Protein AF-A0A497L799-F1 (afdb_monomer)

Solvent-accessible surface area (backbone atoms only — not 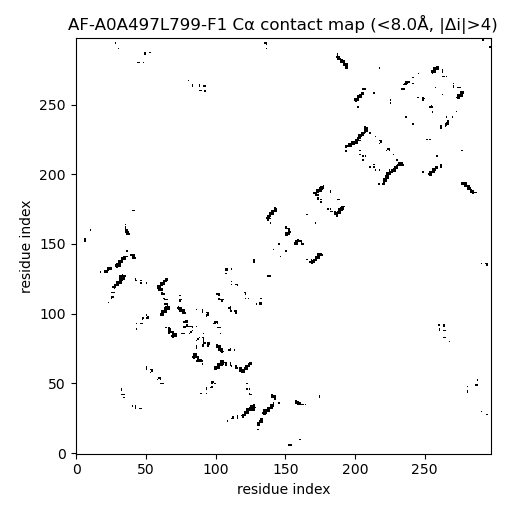comparable to full-atom values): 15786 Å² total; per-residue (Å²): 133,84,87,49,69,67,51,51,49,58,54,47,54,52,51,51,57,50,74,71,44,76,45,42,76,61,94,24,50,27,39,27,37,13,52,47,50,70,71,93,31,51,52,69,63,49,51,30,44,45,46,37,55,38,38,76,70,72,45,46,46,17,32,21,32,49,25,73,89,30,73,54,75,67,72,41,76,32,36,62,84,47,60,27,61,50,37,4,57,66,40,21,44,40,17,55,72,30,72,39,59,23,19,24,9,80,58,53,50,58,8,41,49,62,24,35,77,75,12,56,35,30,40,30,48,80,27,64,88,49,48,51,44,53,64,78,42,30,35,33,31,40,32,50,70,61,62,74,71,50,81,36,42,50,91,83,36,54,17,78,49,57,78,80,58,54,79,72,36,80,43,54,34,38,26,43,48,76,54,91,66,76,70,65,105,52,83,20,35,29,36,46,44,61,52,81,35,63,86,37,45,25,24,40,36,35,30,41,91,56,44,66,63,50,52,53,51,50,48,71,20,47,28,45,72,78,44,75,50,81,47,58,56,80,50,70,56,49,69,74,56,53,52,51,51,53,53,52,14,57,77,69,71,23,48,42,30,29,40,54,74,43,45,60,38,38,53,76,89,48,46,87,74,42,46,54,62,54,61,51,71,48,52,47,58,60,58,55,56,54,50,48,29,73,75,70,73,104

Secondary structure (DSSP, 8-state):
----HHHHHHHHHHHHHHHT--PBPPSSEEEEEE-SBSS-SSHHHHHHHHHHHHHHTT--EEEEE--TT----SSEEE-TTS-HHHH-HHHHHHHHHH-S-EEE-SSHHHHHHHHHTT-SEEEETT-TT--SB--SEEEEEEEHHHHHT--PBTTSSSBSS-GGGGGG-SEEEEEEET--PPPPS-SEEEEEEEPP-TT-EEEEEE-STTHHHHHHHHHTTT-EEEEEEE--TT----HHHHHHHHHHHHHHT-EEEEEHHHHTTS-GGGTTTSEEEPEEEEEES-HHHHHHHHHH--

Mean predicted aligned error: 5.11 Å

Radius of gyration: 19.84 Å; Cα contacts (8 Å, |Δi|>4): 615; chains: 1; bounding box: 58×44×53 Å

Foldseek 3Di:
DDDDVVVVVLVVVLVVCLVPADADEEQAAEEEEAAFFPDDLCQLVVLLVLLQVLVVVVFQEEEEEALPQAPAADKDWAACQDQCNHRNLSNNLSNVRNVHTYIHHNQRSRSRRVRRVRGNYYYYTRDLSPNRHDHLAYEYGGEPVQVVVDQDDPPRHGGPDGPVSCVPHPAYEYEDECPPDDDDVGQKYKYWAWAAPAPAEAAEEEQAPCQVVVVVSVVVNNYNHPYYYYHHHPDQDDPVRLVVQLVVCVVVVHQYEYASSNLSSYDSVCSVRYHYTGIDMDMPPPVSVVVCCSNPVD

Structure (mmCIF, N/CA/C/O backbone):
data_AF-A0A497L799-F1
#
_entry.id   AF-A0A497L799-F1
#
loop_
_atom_site.group_PDB
_atom_site.id
_atom_site.type_symbol
_atom_site.label_atom_id
_atom_site.label_alt_id
_atom_site.label_comp_id
_atom_site.label_asym_id
_atom_site.label_entity_id
_atom_site.label_seq_id
_atom_site.pdbx_PDB_ins_code
_atom_site.Cartn_x
_atom_site.Cartn_y
_atom_site.Cartn_z
_atom_site.occupancy
_atom_site.B_iso_or_equiv
_atom_site.auth_seq_id
_atom_site.auth_comp_id
_atom_site.auth_asym_id
_atom_site.auth_atom_id
_atom_site.pdbx_PDB_model_num
ATOM 1 N N . MET A 1 1 ? 36.029 11.058 3.588 1.00 46.12 1 MET A N 1
ATOM 2 C CA . MET A 1 1 ? 35.109 9.980 3.159 1.00 46.12 1 MET A CA 1
ATOM 3 C C . MET A 1 1 ? 35.670 8.689 3.734 1.00 46.12 1 MET A C 1
ATOM 5 O O . MET A 1 1 ? 36.702 8.243 3.260 1.00 46.12 1 MET A O 1
ATOM 9 N N . VAL A 1 2 ? 35.111 8.183 4.836 1.00 51.53 2 VAL A N 1
ATOM 10 C CA . VAL A 1 2 ? 35.641 6.977 5.496 1.00 51.53 2 VAL A CA 1
ATOM 11 C C . VAL A 1 2 ? 35.251 5.773 4.640 1.00 51.53 2 VAL A C 1
ATOM 13 O O . VAL A 1 2 ? 34.068 5.587 4.348 1.00 51.53 2 VAL A O 1
ATOM 16 N N . TRP A 1 3 ? 36.243 5.024 4.162 1.00 63.72 3 TRP A N 1
ATOM 17 C CA . TRP A 1 3 ? 36.017 3.776 3.441 1.00 63.72 3 TRP A CA 1
ATOM 18 C C . TRP A 1 3 ? 35.359 2.777 4.394 1.00 63.72 3 TRP A C 1
ATOM 20 O O . TRP A 1 3 ? 35.881 2.510 5.472 1.00 63.72 3 TRP A O 1
ATOM 30 N N . ASP A 1 4 ? 34.193 2.270 4.004 1.00 77.06 4 ASP A N 1
ATOM 31 C CA . ASP A 1 4 ? 33.445 1.278 4.769 1.00 77.06 4 ASP A CA 1
ATOM 32 C C . ASP A 1 4 ? 33.317 0.003 3.919 1.00 77.06 4 ASP A C 1
ATOM 34 O O . ASP A 1 4 ? 32.535 -0.020 2.954 1.00 77.06 4 ASP A O 1
ATOM 38 N N . PRO A 1 5 ? 34.086 -1.052 4.240 1.00 77.56 5 PRO A N 1
ATOM 39 C CA . PRO A 1 5 ? 34.110 -2.284 3.464 1.00 77.56 5 PRO A CA 1
ATOM 40 C C . PRO A 1 5 ? 32.759 -3.010 3.467 1.00 77.56 5 PRO A C 1
ATOM 42 O O . PRO A 1 5 ? 32.402 -3.616 2.457 1.00 77.56 5 PRO A O 1
ATOM 45 N N . LEU A 1 6 ? 31.964 -2.909 4.539 1.00 79.69 6 LEU A N 1
ATOM 46 C CA . LEU A 1 6 ? 30.651 -3.558 4.621 1.00 79.69 6 LEU A CA 1
ATOM 47 C C . LEU A 1 6 ? 29.644 -2.878 3.695 1.00 79.69 6 LEU A C 1
ATOM 49 O O . LEU A 1 6 ? 28.910 -3.544 2.961 1.00 79.69 6 LEU A O 1
ATOM 53 N N . ARG A 1 7 ? 29.652 -1.542 3.664 1.00 76.75 7 ARG A N 1
ATOM 54 C CA . ARG A 1 7 ? 28.835 -0.758 2.730 1.00 76.75 7 ARG A CA 1
ATOM 55 C C . ARG A 1 7 ? 29.228 -1.029 1.277 1.00 76.75 7 ARG A C 1
ATOM 57 O O . ARG A 1 7 ? 28.351 -1.177 0.421 1.00 76.75 7 ARG A O 1
ATOM 64 N N . ALA A 1 8 ? 30.530 -1.077 0.994 1.00 78.94 8 ALA A N 1
ATOM 65 C CA . ALA A 1 8 ? 31.047 -1.365 -0.340 1.00 78.94 8 ALA A CA 1
ATOM 66 C C . ALA A 1 8 ? 30.670 -2.782 -0.796 1.00 78.94 8 ALA A C 1
ATOM 68 O O . ALA A 1 8 ? 30.203 -2.944 -1.922 1.00 78.94 8 ALA A O 1
ATOM 69 N N . ALA A 1 9 ? 30.784 -3.784 0.081 1.00 83.12 9 ALA A N 1
ATOM 70 C CA . ALA A 1 9 ? 30.392 -5.161 -0.206 1.00 83.12 9 ALA A CA 1
ATOM 71 C C . ALA A 1 9 ? 28.879 -5.297 -0.452 1.00 83.12 9 ALA A C 1
ATOM 73 O O . ALA A 1 9 ? 28.472 -5.869 -1.465 1.00 83.12 9 ALA A O 1
ATOM 74 N N . TYR A 1 10 ? 28.039 -4.717 0.419 1.00 82.38 10 TYR A N 1
ATOM 75 C CA . TYR A 1 10 ? 26.577 -4.722 0.262 1.00 82.38 10 TYR A CA 1
ATOM 76 C C . TYR A 1 10 ? 26.155 -4.120 -1.083 1.00 82.38 10 TYR A C 1
ATOM 78 O O . TYR A 1 10 ? 25.415 -4.741 -1.854 1.00 82.38 10 TYR A O 1
ATOM 86 N N . TYR A 1 11 ? 26.654 -2.920 -1.395 1.00 80.31 11 TYR A N 1
ATOM 87 C CA . TYR A 1 11 ? 26.289 -2.249 -2.636 1.00 80.31 11 TYR A CA 1
ATOM 88 C C . TYR A 1 11 ? 26.935 -2.919 -3.858 1.00 80.31 11 TYR A C 1
ATOM 90 O O . TYR A 1 11 ? 26.302 -3.020 -4.906 1.00 80.31 11 TYR A O 1
ATOM 98 N N . GLY A 1 12 ? 28.151 -3.452 -3.730 1.00 82.06 12 GLY A N 1
ATOM 99 C CA . GLY A 1 12 ? 28.830 -4.213 -4.779 1.00 82.06 12 GLY A CA 1
ATOM 100 C C . GLY A 1 12 ? 28.049 -5.460 -5.196 1.00 82.06 12 GLY A C 1
ATOM 101 O O . GLY A 1 12 ? 27.783 -5.650 -6.383 1.00 82.06 12 GLY A O 1
ATOM 102 N N . LEU A 1 13 ? 27.577 -6.257 -4.231 1.00 83.00 13 LEU A N 1
ATOM 103 C CA . LEU A 1 13 ? 26.746 -7.436 -4.498 1.00 83.00 13 LEU A CA 1
ATOM 104 C C . LEU A 1 13 ? 25.436 -7.063 -5.205 1.00 83.00 13 LEU A C 1
ATOM 106 O O . LEU A 1 13 ? 24.991 -7.748 -6.129 1.00 83.00 13 LEU A O 1
ATOM 110 N N . PHE A 1 14 ? 24.827 -5.947 -4.805 1.00 82.38 14 PHE A N 1
ATOM 111 C CA . PHE A 1 14 ? 23.639 -5.417 -5.464 1.00 82.38 14 PHE A CA 1
ATOM 112 C C . PHE A 1 14 ? 23.902 -5.049 -6.935 1.00 82.38 14 PHE A C 1
ATOM 114 O O . PHE A 1 14 ? 23.103 -5.390 -7.812 1.00 82.38 14 PHE A O 1
ATOM 121 N N . GLN A 1 15 ? 25.040 -4.413 -7.225 1.00 83.75 15 GLN A N 1
ATOM 122 C CA . GLN A 1 15 ? 25.434 -4.041 -8.587 1.00 83.75 15 GLN A CA 1
ATOM 123 C C . GLN A 1 15 ? 25.756 -5.266 -9.455 1.00 83.75 15 GLN A C 1
ATOM 125 O O . GLN A 1 15 ? 25.376 -5.287 -10.626 1.00 83.75 15 GLN A O 1
ATOM 130 N N . LEU A 1 16 ? 26.375 -6.306 -8.886 1.00 84.50 16 LEU A N 1
ATOM 131 C CA . LEU A 1 16 ? 26.600 -7.587 -9.567 1.00 84.50 16 LEU A CA 1
ATOM 132 C C . LEU A 1 16 ? 25.278 -8.276 -9.915 1.00 84.50 16 LEU A C 1
ATOM 134 O O . LEU A 1 16 ? 25.041 -8.629 -11.070 1.00 84.50 16 LEU A O 1
ATOM 138 N N . LYS A 1 17 ? 24.361 -8.377 -8.943 1.00 84.00 17 LYS A N 1
ATOM 139 C CA . LYS A 1 17 ? 23.015 -8.925 -9.162 1.00 84.00 17 LYS A CA 1
ATOM 140 C C . LYS A 1 17 ? 22.276 -8.195 -10.283 1.00 84.00 17 LYS A C 1
ATOM 142 O O . LYS A 1 17 ? 21.543 -8.820 -11.045 1.00 84.00 17 LYS A O 1
ATOM 147 N N . ARG A 1 18 ? 22.454 -6.875 -10.379 1.00 84.50 18 ARG A N 1
ATOM 148 C CA . ARG A 1 18 ? 21.910 -6.057 -11.466 1.00 84.50 18 ARG A CA 1
ATOM 149 C C . ARG A 1 18 ? 22.552 -6.394 -12.809 1.00 84.50 18 ARG A C 1
ATOM 151 O O . ARG A 1 18 ? 21.825 -6.581 -13.777 1.00 84.50 18 ARG A O 1
ATOM 158 N N . ALA A 1 19 ? 23.881 -6.457 -12.871 1.00 86.06 19 ALA A N 1
ATOM 159 C CA . ALA A 1 19 ? 24.619 -6.718 -14.106 1.00 86.06 19 ALA A CA 1
ATOM 160 C C . ALA A 1 19 ? 24.294 -8.094 -14.709 1.00 86.06 19 ALA A C 1
ATOM 162 O O . ALA A 1 19 ? 24.276 -8.244 -15.925 1.00 86.06 19 ALA A O 1
ATOM 163 N N . TRP A 1 20 ? 23.999 -9.088 -13.870 1.00 87.56 20 TRP A N 1
ATOM 164 C CA . TRP A 1 20 ? 23.680 -10.451 -14.310 1.00 87.56 20 TRP A CA 1
ATOM 165 C C . TRP A 1 20 ? 22.184 -10.705 -14.523 1.00 87.56 20 TRP A C 1
ATOM 167 O O . TRP A 1 20 ? 21.780 -11.817 -14.869 1.00 87.56 20 TRP A O 1
ATOM 177 N N . ALA A 1 21 ? 21.334 -9.701 -14.304 1.00 87.62 21 ALA A N 1
ATOM 178 C CA . ALA A 1 21 ? 19.901 -9.870 -14.455 1.00 87.62 21 ALA A CA 1
ATOM 179 C C . ALA A 1 21 ? 19.515 -10.034 -15.934 1.00 87.62 21 ALA A C 1
ATOM 181 O O . ALA A 1 21 ? 19.844 -9.201 -16.775 1.00 87.62 21 ALA A O 1
ATOM 182 N N . LYS A 1 22 ? 18.742 -11.083 -16.235 1.00 91.81 22 LYS A N 1
ATOM 183 C CA . LYS A 1 22 ? 18.058 -11.271 -17.522 1.00 91.81 22 LYS A CA 1
ATOM 184 C C . LYS A 1 22 ? 16.571 -10.957 -17.324 1.00 91.81 22 LYS A C 1
ATOM 186 O O . LYS A 1 22 ? 15.835 -11.829 -16.857 1.00 91.81 22 LYS A O 1
ATOM 191 N N . PRO A 1 23 ? 16.130 -9.709 -17.564 1.00 94.75 23 PRO A N 1
ATOM 192 C CA . PRO A 1 23 ? 14.774 -9.300 -17.233 1.00 94.75 23 PRO A CA 1
ATOM 193 C C . PRO A 1 23 ? 13.747 -9.936 -18.172 1.00 94.75 23 PRO A C 1
ATOM 195 O O . PRO A 1 23 ? 13.881 -9.870 -19.393 1.00 94.75 23 PRO A O 1
ATOM 198 N N . TYR A 1 24 ? 12.677 -10.478 -17.595 1.00 96.94 24 TYR A N 1
ATOM 199 C CA . TYR A 1 24 ? 11.475 -10.858 -18.329 1.00 96.94 24 TYR A CA 1
ATOM 200 C C . TYR A 1 24 ? 10.813 -9.617 -18.936 1.00 96.94 24 TYR A C 1
ATOM 202 O O . TYR A 1 24 ? 10.627 -8.613 -18.242 1.00 96.94 24 TYR A O 1
ATOM 210 N N . ARG A 1 25 ? 10.448 -9.689 -20.217 1.00 97.56 25 ARG A N 1
ATOM 211 C CA . ARG A 1 25 ? 9.670 -8.663 -20.918 1.00 97.56 25 ARG A CA 1
ATOM 212 C C . ARG A 1 25 ? 8.221 -9.126 -20.986 1.00 97.56 25 ARG A C 1
ATOM 214 O O . ARG A 1 25 ? 7.947 -10.183 -21.544 1.00 97.56 25 ARG A O 1
ATOM 221 N N . ALA A 1 26 ? 7.324 -8.362 -20.376 1.00 96.62 26 ALA A N 1
ATOM 222 C CA . ALA A 1 26 ? 5.900 -8.658 -20.400 1.00 96.62 26 ALA A CA 1
ATOM 223 C C . ALA A 1 26 ? 5.280 -8.264 -21.750 1.00 96.62 26 ALA A C 1
ATOM 225 O O . ALA A 1 26 ? 5.824 -7.421 -22.460 1.00 96.62 26 ALA A O 1
ATOM 226 N N . LYS A 1 27 ? 4.129 -8.863 -22.080 1.00 94.94 27 LYS A N 1
ATOM 227 C CA . LYS A 1 27 ? 3.291 -8.433 -23.214 1.00 94.94 27 LYS A CA 1
ATOM 228 C C . LYS A 1 27 ? 2.646 -7.061 -22.952 1.00 94.94 27 LYS A C 1
ATOM 230 O O . LYS A 1 27 ? 2.477 -6.274 -23.873 1.00 94.94 27 LYS A O 1
ATOM 235 N N . ALA A 1 28 ? 2.302 -6.798 -21.692 1.00 97.19 28 ALA A N 1
ATOM 236 C CA . ALA A 1 28 ? 1.765 -5.533 -21.200 1.00 97.19 28 ALA A CA 1
ATOM 237 C C . ALA A 1 28 ? 2.877 -4.511 -20.912 1.00 97.19 28 ALA A C 1
ATOM 239 O O . ALA A 1 28 ? 4.016 -4.894 -20.635 1.00 97.19 28 ALA A O 1
ATOM 240 N N . LYS A 1 29 ? 2.527 -3.221 -20.887 1.00 98.12 29 LYS A N 1
ATOM 241 C CA . LYS A 1 29 ? 3.410 -2.152 -20.403 1.00 98.12 29 LYS A CA 1
ATOM 242 C C . LYS A 1 29 ? 3.532 -2.227 -18.880 1.00 98.12 29 LYS A C 1
ATOM 244 O O . LYS A 1 29 ? 2.529 -2.340 -18.176 1.00 98.12 29 LYS A O 1
ATOM 249 N N . VAL A 1 30 ? 4.753 -2.152 -18.355 1.00 98.38 30 VAL A N 1
ATOM 250 C CA . VAL A 1 30 ? 5.040 -2.293 -16.921 1.00 98.38 30 VAL A CA 1
ATOM 251 C C . VAL A 1 30 ? 5.468 -0.959 -16.311 1.00 98.38 30 VAL A C 1
ATOM 253 O O . VAL A 1 30 ? 6.560 -0.458 -16.594 1.00 98.38 30 VAL A O 1
ATOM 256 N N . ILE A 1 31 ? 4.649 -0.440 -15.393 1.00 98.50 31 ILE A N 1
ATOM 257 C CA . ILE A 1 31 ? 4.969 0.714 -14.543 1.00 98.50 31 ILE A CA 1
ATOM 258 C C . ILE A 1 31 ? 5.483 0.194 -13.202 1.00 98.50 31 ILE A C 1
ATOM 260 O O . ILE A 1 31 ? 4.757 -0.451 -12.455 1.00 98.50 31 ILE A O 1
ATOM 264 N N . SER A 1 32 ? 6.735 0.465 -12.855 1.00 97.69 32 SER A N 1
ATOM 265 C CA . SER A 1 32 ? 7.290 0.106 -11.548 1.00 97.69 32 SER A CA 1
ATOM 266 C C . SER A 1 32 ? 7.081 1.234 -10.553 1.00 97.69 32 SER A C 1
ATOM 268 O O . SER A 1 32 ? 7.534 2.343 -10.801 1.00 97.69 32 SER A O 1
ATOM 270 N N . VAL A 1 33 ? 6.549 0.925 -9.372 1.00 97.56 33 VAL A N 1
ATOM 271 C CA . VAL A 1 33 ? 6.580 1.824 -8.212 1.00 97.56 33 VAL A CA 1
ATOM 272 C C . VAL A 1 33 ? 7.555 1.258 -7.188 1.00 97.56 33 VAL A C 1
ATOM 274 O O . VAL A 1 33 ? 7.501 0.086 -6.817 1.00 97.56 33 VAL A O 1
ATOM 277 N N . GLY A 1 34 ? 8.498 2.067 -6.720 1.00 94.75 34 GLY A N 1
ATOM 278 C CA . GLY A 1 34 ? 9.431 1.645 -5.681 1.00 94.75 34 GLY A CA 1
ATOM 279 C C . GLY A 1 34 ? 9.979 2.805 -4.871 1.00 94.75 34 GLY A C 1
ATOM 280 O O . GLY A 1 34 ? 9.521 3.933 -4.989 1.00 94.75 34 GLY A O 1
ATOM 281 N N . ASN A 1 35 ? 10.950 2.521 -4.009 1.00 93.62 35 ASN A N 1
ATOM 282 C CA . ASN A 1 35 ? 11.602 3.533 -3.181 1.00 93.62 35 ASN A CA 1
ATOM 283 C C . ASN A 1 35 ? 13.099 3.220 -3.024 1.00 93.62 35 ASN A C 1
ATOM 285 O O . ASN A 1 35 ? 13.550 2.124 -3.378 1.00 93.62 35 ASN A O 1
ATOM 289 N N . LEU A 1 36 ? 13.843 4.140 -2.410 1.00 91.31 36 LEU A N 1
ATOM 290 C CA . LEU A 1 36 ? 15.241 3.921 -2.016 1.00 91.31 36 LEU A CA 1
ATOM 291 C C . LEU A 1 36 ? 15.428 3.675 -0.512 1.00 91.31 36 LEU A C 1
ATOM 293 O O . LEU A 1 36 ? 16.553 3.453 -0.083 1.00 91.31 36 LEU A O 1
ATOM 297 N N . VAL A 1 37 ? 14.363 3.685 0.295 1.00 88.00 37 VAL A N 1
ATOM 298 C CA . VAL A 1 37 ? 14.432 3.708 1.770 1.00 88.00 37 VAL A CA 1
ATOM 299 C C . VAL A 1 37 ? 13.595 2.577 2.376 1.00 88.00 37 VAL A C 1
ATOM 301 O O . VAL A 1 37 ? 12.473 2.333 1.939 1.00 88.00 37 VAL A O 1
ATOM 304 N N . LEU A 1 38 ? 14.097 1.873 3.389 1.00 81.44 38 LEU A N 1
ATOM 305 C CA . LEU A 1 38 ? 13.300 0.915 4.158 1.00 81.44 38 LEU A CA 1
ATOM 306 C C . LEU A 1 38 ? 12.197 1.630 4.949 1.00 81.44 38 LEU A C 1
ATOM 308 O O . LEU A 1 38 ? 12.445 2.633 5.615 1.00 81.44 38 LEU A O 1
ATOM 312 N N . GLY A 1 39 ? 10.985 1.078 4.903 1.00 71.75 39 GLY A N 1
ATOM 313 C CA . GLY A 1 39 ? 9.818 1.612 5.608 1.00 71.75 39 GLY A CA 1
ATOM 314 C C . GLY A 1 39 ? 8.853 2.418 4.729 1.00 71.75 39 GLY A C 1
ATOM 315 O O . GLY A 1 39 ? 8.962 2.451 3.498 1.00 71.75 39 GLY A O 1
ATOM 316 N N . GLY A 1 40 ? 7.856 3.019 5.384 1.00 71.81 40 GLY A N 1
ATOM 317 C CA . GLY A 1 40 ? 6.661 3.625 4.787 1.00 71.81 40 GLY A CA 1
ATOM 318 C C . GLY A 1 40 ? 6.917 4.887 3.963 1.00 71.81 40 GLY A C 1
ATOM 319 O O . GLY A 1 40 ? 6.623 5.991 4.401 1.00 71.81 40 GLY A O 1
ATOM 320 N N . SER A 1 41 ? 7.414 4.721 2.738 1.00 76.62 41 SER A N 1
ATOM 321 C CA . SER A 1 41 ? 7.647 5.821 1.791 1.00 76.62 41 SER A CA 1
ATOM 322 C C . SER A 1 41 ? 6.404 6.256 1.003 1.00 76.62 41 SER A C 1
ATOM 324 O O . SER A 1 41 ? 6.490 7.179 0.206 1.00 76.62 41 SER A O 1
ATOM 326 N N . GLY A 1 42 ? 5.260 5.586 1.178 1.00 86.19 42 GLY A N 1
ATOM 327 C CA . GLY A 1 42 ? 4.033 5.857 0.415 1.00 86.19 42 GLY A CA 1
ATOM 328 C C . GLY A 1 42 ? 3.883 5.082 -0.899 1.00 86.19 42 GLY A C 1
ATOM 329 O O . GLY A 1 42 ? 3.125 5.506 -1.760 1.00 86.19 42 GLY A O 1
ATOM 330 N N . LYS A 1 43 ? 4.560 3.933 -1.057 1.00 93.25 43 LYS A N 1
ATOM 331 C CA . LYS A 1 43 ? 4.422 3.072 -2.253 1.00 93.25 43 LYS A CA 1
ATOM 332 C C . LYS A 1 43 ? 2.994 2.581 -2.458 1.00 93.25 43 LYS A C 1
ATOM 334 O O . LYS A 1 43 ? 2.431 2.822 -3.513 1.00 93.25 43 LYS A O 1
ATOM 339 N N . THR A 1 44 ? 2.412 1.924 -1.455 1.00 93.44 44 THR A N 1
ATOM 340 C CA . THR A 1 44 ? 1.069 1.335 -1.566 1.00 93.44 44 THR A CA 1
ATOM 341 C C . THR A 1 44 ? 0.007 2.389 -1.901 1.00 93.44 44 THR A C 1
ATOM 343 O O . THR A 1 44 ? -0.742 2.163 -2.847 1.00 93.44 44 THR A O 1
ATOM 346 N N . PRO A 1 45 ? -0.019 3.572 -1.248 1.00 94.31 45 PRO A N 1
ATOM 347 C CA . PRO A 1 45 ? -0.923 4.653 -1.648 1.00 94.31 45 PRO A CA 1
ATOM 348 C C . PRO A 1 45 ? -0.701 5.142 -3.084 1.00 94.31 45 PRO A C 1
ATOM 350 O O . PRO A 1 45 ? -1.671 5.311 -3.814 1.00 94.31 45 PRO A O 1
ATOM 353 N N . LEU A 1 46 ? 0.554 5.278 -3.531 1.00 96.69 46 LEU A N 1
ATOM 354 C CA . LEU A 1 46 ? 0.859 5.664 -4.912 1.00 96.69 46 LEU A CA 1
ATOM 355 C C . LEU A 1 46 ? 0.432 4.597 -5.936 1.00 96.69 46 LEU A C 1
ATOM 357 O O . LEU A 1 46 ? -0.063 4.936 -7.006 1.00 96.69 46 LEU A O 1
ATOM 361 N N . VAL A 1 47 ? 0.589 3.309 -5.610 1.00 97.75 47 VAL A N 1
ATOM 362 C CA . VAL A 1 47 ? 0.107 2.190 -6.439 1.00 97.75 47 VAL A CA 1
ATOM 363 C C . VAL A 1 47 ? -1.415 2.233 -6.565 1.00 97.75 47 VAL A C 1
ATOM 365 O O . VAL A 1 47 ? -1.926 2.111 -7.674 1.00 97.75 47 VAL A O 1
ATOM 368 N N . ILE A 1 48 ? -2.132 2.440 -5.455 1.00 97.12 48 ILE A N 1
ATOM 369 C CA . ILE A 1 48 ? -3.598 2.560 -5.448 1.00 97.12 48 ILE A CA 1
ATOM 370 C C . ILE A 1 48 ? -4.040 3.769 -6.280 1.00 97.12 48 ILE A C 1
ATOM 372 O O . ILE A 1 48 ? -4.918 3.625 -7.128 1.00 97.12 48 ILE A O 1
ATOM 376 N N . TYR A 1 49 ? -3.407 4.930 -6.078 1.00 97.56 49 TYR A N 1
ATOM 377 C CA . TYR A 1 49 ? -3.661 6.145 -6.854 1.00 97.56 49 TYR A CA 1
ATOM 378 C C . TYR A 1 49 ? -3.485 5.891 -8.356 1.00 97.56 49 TYR A C 1
ATOM 380 O O . TYR A 1 49 ? -4.421 6.087 -9.127 1.00 97.56 49 TYR A O 1
ATOM 388 N N . LEU A 1 50 ? -2.323 5.380 -8.778 1.00 98.06 50 LEU A N 1
ATOM 389 C CA . LEU A 1 50 ? -2.043 5.121 -10.192 1.00 98.06 50 LEU A CA 1
ATOM 390 C C . LEU A 1 50 ? -3.020 4.108 -10.789 1.00 98.06 50 LEU A C 1
ATOM 392 O O . LEU A 1 50 ? -3.513 4.322 -11.893 1.00 98.06 50 LEU A O 1
ATOM 396 N N . ALA A 1 51 ? -3.330 3.032 -10.062 1.00 98.31 51 ALA A N 1
ATOM 397 C CA . ALA A 1 51 ? -4.267 2.016 -10.522 1.00 98.31 51 ALA A CA 1
ATOM 398 C C . ALA A 1 51 ? -5.661 2.601 -10.783 1.00 98.31 51 ALA A C 1
ATOM 400 O O . ALA A 1 51 ? -6.227 2.357 -11.849 1.00 98.31 51 ALA A O 1
ATOM 401 N N . LYS A 1 52 ? -6.184 3.413 -9.852 1.00 97.75 52 LYS A N 1
ATOM 402 C CA . LYS A 1 52 ? -7.474 4.101 -10.008 1.00 97.75 52 LYS A CA 1
ATOM 403 C C . LYS A 1 52 ? -7.453 5.074 -11.184 1.00 97.75 52 LYS A C 1
ATOM 405 O O . LYS A 1 52 ? -8.277 4.955 -12.082 1.00 97.75 52 LYS A O 1
ATOM 410 N N . ARG A 1 53 ? -6.467 5.975 -11.235 1.00 97.81 53 ARG A N 1
ATOM 411 C CA . ARG A 1 53 ? -6.387 7.036 -12.254 1.00 97.81 53 ARG A CA 1
ATOM 412 C C . ARG A 1 53 ? -6.192 6.509 -13.673 1.00 97.81 53 ARG A C 1
ATOM 414 O O . ARG A 1 53 ? -6.733 7.085 -14.616 1.00 97.81 53 ARG A O 1
ATOM 421 N N . LEU A 1 54 ? -5.429 5.427 -13.838 1.00 97.94 54 LEU A N 1
ATOM 422 C CA . LEU A 1 54 ? -5.247 4.764 -15.132 1.00 97.94 54 LEU A CA 1
ATOM 423 C C . LEU A 1 54 ? -6.497 3.972 -15.538 1.00 97.94 54 LEU A C 1
ATOM 425 O O . LEU A 1 54 ? -6.875 3.999 -16.706 1.00 97.94 54 LEU A O 1
ATOM 429 N N . LYS A 1 55 ? -7.189 3.333 -14.587 1.00 97.75 55 LYS A N 1
ATOM 430 C CA . LYS A 1 55 ? -8.483 2.684 -14.844 1.00 97.75 55 LYS A CA 1
ATOM 431 C C . LYS A 1 55 ? -9.558 3.698 -15.253 1.00 97.75 55 LYS A C 1
ATOM 433 O O . LYS A 1 55 ? -10.279 3.456 -16.212 1.00 97.75 55 LYS A O 1
ATOM 438 N N . GLU A 1 56 ? -9.636 4.844 -14.576 1.00 96.88 56 GLU A N 1
ATOM 439 C CA . GLU A 1 56 ? -10.533 5.964 -14.922 1.00 96.88 56 GLU A CA 1
ATOM 440 C C . GLU A 1 56 ? -10.271 6.515 -16.331 1.00 96.88 56 GLU A C 1
ATOM 442 O O . GLU A 1 56 ? -11.183 7.015 -16.980 1.00 96.88 56 GLU A O 1
ATOM 447 N N . ARG A 1 57 ? -9.038 6.379 -16.831 1.00 96.06 57 ARG A N 1
ATOM 448 C CA . ARG A 1 57 ? -8.647 6.726 -18.208 1.00 96.06 57 ARG A CA 1
ATOM 449 C C . ARG A 1 57 ? -8.972 5.639 -19.236 1.00 96.06 57 ARG A C 1
ATOM 451 O O . ARG A 1 57 ? -8.596 5.780 -20.392 1.00 96.06 57 ARG A O 1
ATOM 458 N N . GLY A 1 58 ? -9.646 4.565 -18.829 1.00 97.00 58 GLY A N 1
ATOM 459 C CA . GLY A 1 58 ? -10.108 3.500 -19.718 1.00 97.00 58 GLY A CA 1
ATOM 460 C C . GLY A 1 58 ? -9.117 2.356 -19.937 1.00 97.00 58 GLY A C 1
ATOM 461 O O . GLY A 1 58 ? -9.420 1.447 -20.705 1.00 97.00 58 GLY A O 1
ATOM 462 N N . PHE A 1 59 ? -7.962 2.344 -19.265 1.00 97.94 59 PHE A N 1
ATOM 463 C CA . PHE A 1 59 ? -7.002 1.250 -19.417 1.00 97.94 59 PHE A CA 1
ATOM 464 C C . PHE A 1 59 ? -7.393 0.019 -18.595 1.00 97.94 59 PHE A C 1
ATOM 466 O O . PHE A 1 59 ? -7.839 0.122 -17.446 1.00 97.94 59 PHE A O 1
ATOM 473 N N . ARG A 1 60 ? -7.115 -1.176 -19.130 1.00 98.12 60 ARG A N 1
ATOM 474 C CA . ARG A 1 60 ? -7.149 -2.410 -18.333 1.00 98.12 60 ARG A CA 1
ATOM 475 C C . ARG A 1 60 ? -5.881 -2.507 -17.496 1.00 98.12 60 ARG A C 1
ATOM 477 O O . ARG A 1 60 ? -4.798 -2.767 -18.022 1.00 98.12 60 ARG A O 1
ATOM 484 N N . VAL A 1 61 ? -6.029 -2.298 -16.191 1.00 98.56 61 VAL A N 1
ATOM 485 C CA . VAL A 1 61 ? -4.920 -2.256 -15.232 1.00 98.56 61 VAL A CA 1
ATOM 486 C C . VAL A 1 61 ? -4.942 -3.483 -14.325 1.00 98.56 61 VAL A C 1
ATOM 488 O O . VAL A 1 61 ? -5.997 -3.879 -13.835 1.00 98.56 61 VAL A O 1
ATOM 491 N N . ALA A 1 62 ? -3.767 -4.042 -14.047 1.00 98.56 62 ALA A N 1
ATOM 492 C CA . ALA A 1 62 ? -3.555 -5.018 -12.982 1.00 98.56 62 ALA A CA 1
ATOM 493 C C . ALA A 1 62 ? -2.313 -4.652 -12.160 1.00 98.56 62 ALA A C 1
ATOM 495 O O . ALA A 1 62 ? -1.413 -3.954 -12.628 1.00 98.56 62 ALA A O 1
ATOM 496 N N . VAL A 1 63 ? -2.244 -5.139 -10.925 1.00 98.69 63 VAL A N 1
ATOM 497 C CA . VAL A 1 63 ? -1.093 -4.939 -10.038 1.00 98.69 63 VAL A CA 1
ATOM 498 C C . VAL A 1 63 ? -0.356 -6.256 -9.852 1.00 98.69 63 VAL A C 1
ATOM 500 O O . VAL A 1 63 ? -0.971 -7.303 -9.672 1.00 98.69 63 VAL A O 1
ATOM 503 N N . ALA A 1 64 ? 0.973 -6.209 -9.848 1.00 98.25 64 ALA A N 1
ATOM 504 C CA . ALA A 1 64 ? 1.830 -7.327 -9.482 1.00 98.25 64 ALA A CA 1
ATOM 505 C C . ALA A 1 64 ? 2.633 -6.979 -8.221 1.00 98.25 64 ALA A C 1
ATOM 507 O O . ALA A 1 64 ? 3.403 -6.017 -8.202 1.00 98.25 64 ALA A O 1
ATOM 508 N N . SER A 1 65 ? 2.516 -7.790 -7.171 1.00 97.06 65 SER A N 1
ATOM 509 C CA . SER A 1 65 ? 3.243 -7.610 -5.909 1.00 97.06 65 SER A CA 1
ATOM 510 C C . SER A 1 65 ? 4.006 -8.875 -5.502 1.00 97.06 65 SER A C 1
ATOM 512 O O . SER A 1 65 ? 3.800 -9.969 -6.031 1.00 97.06 65 SER A O 1
ATOM 514 N N . ARG A 1 66 ? 4.942 -8.723 -4.557 1.00 94.38 66 ARG A N 1
ATOM 515 C CA . ARG A 1 66 ? 5.693 -9.847 -3.972 1.00 94.38 66 ARG A CA 1
ATOM 516 C C . ARG A 1 66 ? 4.861 -10.630 -2.957 1.00 94.38 66 ARG A C 1
ATOM 518 O O . ARG A 1 66 ? 5.108 -11.820 -2.786 1.00 94.38 66 ARG A O 1
ATOM 525 N N . GLY A 1 67 ? 3.959 -9.944 -2.247 1.00 90.75 67 GLY A N 1
ATOM 526 C CA . GLY A 1 67 ? 3.299 -10.476 -1.049 1.00 90.75 67 GLY A CA 1
ATOM 527 C C . GLY A 1 67 ? 4.268 -10.626 0.119 1.00 90.75 67 GLY A C 1
ATOM 528 O O . GLY A 1 67 ? 4.460 -11.732 0.626 1.00 90.75 67 GLY A O 1
ATOM 529 N N . TYR A 1 68 ? 4.944 -9.534 0.500 1.00 86.00 68 TYR A N 1
ATOM 530 C CA . TYR A 1 68 ? 5.877 -9.534 1.632 1.00 86.00 68 TYR A CA 1
ATOM 531 C C . TYR A 1 68 ? 5.179 -10.028 2.909 1.00 86.00 68 TYR A C 1
ATOM 533 O O . TYR A 1 68 ? 4.036 -9.665 3.168 1.00 86.00 68 TYR A O 1
ATOM 541 N N . GLY A 1 69 ? 5.847 -10.895 3.674 1.00 84.75 69 GLY A N 1
ATOM 542 C CA . GLY A 1 69 ? 5.278 -11.529 4.871 1.00 84.75 69 GLY A CA 1
ATOM 543 C C . GLY A 1 69 ? 4.260 -12.650 4.606 1.00 84.75 69 GLY A C 1
ATOM 544 O O . GLY A 1 69 ? 3.914 -13.367 5.542 1.00 84.75 69 GLY A O 1
ATOM 545 N N . SER A 1 70 ? 3.811 -12.861 3.360 1.00 91.62 70 SER A N 1
ATOM 546 C CA . SER A 1 70 ? 2.872 -13.946 3.046 1.00 91.62 70 SER A CA 1
ATOM 547 C C . SER A 1 70 ? 3.549 -15.320 3.078 1.00 91.62 70 SER A C 1
ATOM 549 O O . SER A 1 70 ? 4.706 -15.467 2.678 1.00 91.62 70 SER A O 1
ATOM 551 N N . ARG A 1 71 ? 2.792 -16.345 3.479 1.00 92.25 71 ARG A N 1
ATOM 552 C CA . ARG A 1 71 ? 3.229 -17.753 3.516 1.00 92.25 71 ARG A CA 1
ATOM 553 C C . ARG A 1 71 ? 2.749 -18.583 2.325 1.00 92.25 71 ARG A C 1
ATOM 555 O O . ARG A 1 71 ? 3.143 -19.740 2.185 1.00 92.25 71 ARG A O 1
ATOM 562 N N . GLY A 1 72 ? 1.885 -18.026 1.478 1.00 90.56 72 GLY A N 1
ATOM 563 C CA . GLY A 1 72 ? 1.363 -18.760 0.328 1.00 90.56 72 GLY A CA 1
ATOM 564 C C . GLY A 1 72 ? 2.426 -18.998 -0.752 1.00 90.56 72 GLY A C 1
ATOM 565 O O . GLY A 1 72 ? 3.474 -18.347 -0.805 1.00 90.56 72 GLY A O 1
ATOM 566 N N . ARG A 1 73 ? 2.142 -19.958 -1.633 1.00 91.62 73 ARG A N 1
ATOM 567 C CA . ARG A 1 73 ? 3.063 -20.420 -2.677 1.00 91.62 73 ARG A CA 1
ATOM 568 C C . ARG A 1 73 ? 2.489 -20.165 -4.062 1.00 91.62 73 ARG A C 1
ATOM 570 O O . ARG A 1 73 ? 1.278 -20.110 -4.246 1.00 91.62 73 ARG A O 1
ATOM 577 N N . GLY A 1 74 ? 3.391 -20.042 -5.032 1.00 94.06 74 GLY A N 1
ATOM 578 C CA . GLY A 1 74 ? 3.030 -19.799 -6.421 1.00 94.06 74 GLY A CA 1
ATOM 579 C C . GLY A 1 74 ? 2.339 -18.455 -6.644 1.00 94.06 74 GLY A C 1
ATOM 580 O O . GLY A 1 74 ? 2.342 -17.560 -5.788 1.00 94.06 74 GLY A O 1
ATOM 581 N N . THR A 1 75 ? 1.763 -18.346 -7.836 1.00 97.44 75 THR A N 1
ATOM 582 C CA . THR A 1 75 ? 1.069 -17.155 -8.307 1.00 97.44 75 THR A CA 1
ATOM 583 C C . THR A 1 75 ? -0.363 -17.190 -7.798 1.00 97.44 75 THR A C 1
ATOM 585 O O . THR A 1 75 ? -1.071 -18.168 -8.020 1.00 97.44 75 THR A O 1
ATOM 588 N N . ARG A 1 76 ? -0.772 -16.145 -7.083 1.00 97.44 76 ARG A N 1
ATOM 589 C CA . ARG A 1 76 ? -2.085 -16.047 -6.433 1.00 97.44 76 ARG A CA 1
ATOM 590 C C . ARG A 1 76 ? -2.763 -14.747 -6.835 1.00 97.44 76 ARG A C 1
ATOM 592 O O . ARG A 1 76 ? -2.076 -13.755 -7.064 1.00 97.44 76 ARG A O 1
ATOM 599 N N . LEU A 1 77 ? -4.088 -14.749 -6.874 1.00 97.81 77 LEU A N 1
ATOM 600 C CA . LEU A 1 77 ? -4.891 -13.538 -7.011 1.00 97.81 77 LEU A CA 1
ATOM 601 C C . LEU A 1 77 ? -5.321 -13.082 -5.613 1.00 97.81 77 LEU A C 1
ATOM 603 O O . LEU A 1 77 ? -5.995 -13.832 -4.909 1.00 97.81 77 LEU A O 1
ATOM 607 N N . ALA A 1 78 ? -4.919 -11.882 -5.206 1.00 97.06 78 ALA A N 1
ATOM 608 C CA . ALA A 1 78 ? -5.409 -11.257 -3.987 1.00 97.06 78 ALA A CA 1
ATOM 609 C C . ALA A 1 78 ? -6.778 -10.616 -4.246 1.00 97.06 78 ALA A C 1
ATOM 611 O O . ALA A 1 78 ? -6.985 -9.932 -5.250 1.00 97.06 78 ALA A O 1
ATOM 612 N N . LYS A 1 79 ? -7.703 -10.851 -3.319 1.00 95.12 79 LYS A N 1
ATOM 613 C CA . LYS A 1 79 ? -9.049 -10.276 -3.277 1.00 95.12 79 LYS A CA 1
ATOM 614 C C . LYS A 1 79 ? -9.229 -9.477 -1.979 1.00 95.12 79 LYS A C 1
ATOM 616 O O . LYS A 1 79 ? -8.481 -9.721 -1.028 1.00 95.12 79 LYS A O 1
ATOM 621 N N . PRO A 1 80 ? -10.220 -8.572 -1.895 1.00 91.19 80 PRO A N 1
ATOM 622 C CA . PRO A 1 80 ? -10.476 -7.790 -0.680 1.00 91.19 80 PRO A CA 1
ATOM 623 C C . PRO A 1 80 ? -10.721 -8.645 0.578 1.00 91.19 80 PRO A C 1
ATOM 625 O O . PRO A 1 80 ? -10.372 -8.249 1.68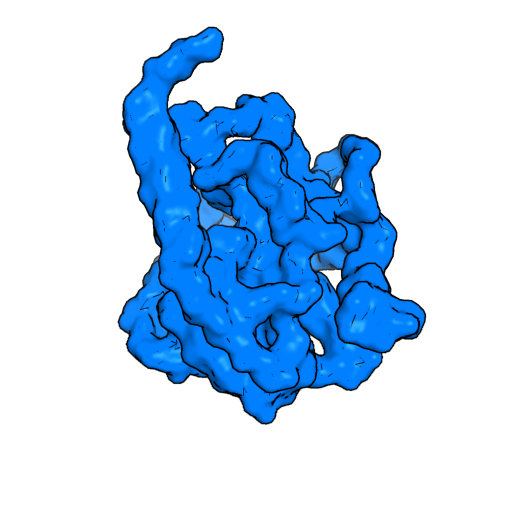6 1.00 91.19 80 PRO A O 1
ATOM 628 N N . ASP A 1 81 ? -11.289 -9.838 0.413 1.00 90.00 81 ASP A N 1
ATOM 629 C CA . ASP A 1 81 ? -11.613 -10.813 1.460 1.00 90.00 81 ASP A CA 1
ATOM 630 C C . ASP A 1 81 ? -10.518 -11.873 1.684 1.00 90.00 81 ASP A C 1
ATOM 632 O O . ASP A 1 81 ? -10.659 -12.738 2.546 1.00 90.00 81 ASP A O 1
ATOM 636 N N . SER A 1 82 ? -9.412 -11.817 0.934 1.00 93.31 82 SER A N 1
ATOM 637 C CA . SER A 1 82 ? -8.325 -12.787 1.073 1.00 93.31 82 SER A CA 1
ATOM 638 C C . SER A 1 82 ? -7.665 -12.715 2.446 1.00 93.31 82 SER A C 1
ATOM 640 O O . SER A 1 82 ? -7.531 -11.644 3.041 1.00 93.31 82 SER A O 1
ATOM 642 N N . ASP A 1 83 ? -7.182 -13.866 2.918 1.00 92.19 83 ASP A N 1
ATOM 643 C CA . ASP A 1 83 ? -6.382 -13.935 4.136 1.00 92.19 83 ASP A CA 1
ATOM 644 C C . ASP A 1 83 ? -5.006 -13.280 3.895 1.00 92.19 83 ASP A C 1
ATOM 646 O O . ASP A 1 83 ? -4.199 -13.809 3.114 1.00 92.19 83 ASP A O 1
ATOM 650 N N . PRO A 1 84 ? -4.685 -12.160 4.566 1.00 93.00 84 PRO A N 1
ATOM 651 C CA . PRO A 1 84 ? -3.391 -11.495 4.429 1.00 93.00 84 PRO A CA 1
ATOM 652 C C . PRO A 1 84 ? -2.196 -12.391 4.783 1.00 93.00 84 PRO A C 1
ATOM 654 O O . PRO A 1 84 ? -1.120 -12.230 4.214 1.00 93.00 84 PRO A O 1
ATOM 657 N N . ARG A 1 85 ? -2.355 -13.418 5.628 1.00 92.31 85 ARG A N 1
ATOM 658 C CA . ARG A 1 85 ? -1.275 -14.388 5.902 1.00 92.31 85 ARG A CA 1
ATOM 659 C C . ARG A 1 85 ? -0.908 -15.196 4.653 1.00 92.31 85 ARG A C 1
ATOM 661 O O . ARG A 1 85 ? 0.224 -15.667 4.518 1.00 92.31 85 ARG A O 1
ATOM 668 N N . HIS A 1 86 ? -1.849 -15.333 3.720 1.00 93.94 86 HIS A N 1
ATOM 669 C CA . HIS A 1 86 ? -1.703 -16.100 2.490 1.00 93.94 86 HIS A CA 1
ATOM 670 C C . HIS A 1 86 ? -1.330 -15.263 1.277 1.00 93.94 86 HIS A C 1
ATOM 672 O O . HIS A 1 86 ? -0.720 -15.828 0.381 1.00 93.94 86 HIS A O 1
ATOM 678 N N . VAL A 1 87 ? -1.640 -13.967 1.212 1.00 95.00 87 VAL A N 1
ATOM 679 C CA . VAL A 1 87 ? -1.308 -13.112 0.047 1.00 95.00 87 VAL A CA 1
ATOM 680 C C . VAL A 1 87 ? -0.502 -11.855 0.403 1.00 95.00 87 VAL A C 1
ATOM 682 O O . VAL A 1 87 ? 0.118 -11.262 -0.473 1.00 95.00 87 VAL A O 1
ATOM 685 N N . GLY A 1 88 ? -0.411 -11.510 1.685 1.00 94.12 88 GLY A N 1
ATOM 686 C CA . GLY A 1 88 ? 0.224 -10.305 2.222 1.00 94.12 88 GLY A CA 1
ATOM 687 C C . GLY A 1 88 ? -0.783 -9.176 2.454 1.00 94.12 88 GLY A C 1
ATOM 688 O O . GLY A 1 88 ? -1.741 -9.037 1.697 1.00 94.12 88 GLY A O 1
ATOM 689 N N . ASP A 1 89 ? -0.530 -8.340 3.464 1.00 92.62 89 ASP A N 1
ATOM 690 C CA . ASP A 1 89 ? -1.397 -7.207 3.829 1.00 92.62 89 ASP A CA 1
ATOM 691 C C . ASP A 1 89 ? -1.542 -6.195 2.679 1.00 92.62 89 ASP A C 1
ATOM 693 O O . ASP A 1 89 ? -2.648 -5.780 2.336 1.00 92.62 89 ASP A O 1
ATOM 697 N N . GLU A 1 90 ? -0.420 -5.809 2.054 1.00 93.81 90 GLU A N 1
ATOM 698 C CA . GLU A 1 90 ? -0.407 -4.786 0.999 1.00 93.81 90 GLU A CA 1
ATOM 699 C C . GLU A 1 90 ? -1.198 -5.225 -0.248 1.00 93.81 90 GLU A C 1
ATOM 701 O O . GLU A 1 90 ? -2.005 -4.430 -0.725 1.00 93.81 90 GLU A O 1
ATOM 706 N N . PRO A 1 91 ? -1.073 -6.469 -0.761 1.00 96.25 91 PRO A N 1
ATOM 707 C CA . PRO A 1 91 ? -1.932 -6.941 -1.847 1.00 96.25 91 PRO A CA 1
ATOM 708 C C . PRO A 1 91 ? -3.432 -6.949 -1.538 1.00 96.25 91 PRO A C 1
ATOM 710 O O . PRO A 1 91 ? -4.209 -6.577 -2.416 1.00 96.25 91 PRO A O 1
ATOM 713 N N . VAL A 1 92 ? -3.848 -7.338 -0.323 1.00 95.31 92 VAL A N 1
ATOM 714 C CA . VAL A 1 92 ? -5.272 -7.282 0.079 1.00 95.31 92 VAL A CA 1
ATOM 715 C C . VAL A 1 92 ? -5.756 -5.840 0.078 1.00 95.31 92 VAL A C 1
ATOM 717 O O . VAL A 1 92 ? -6.806 -5.544 -0.488 1.00 95.31 92 VAL A O 1
ATOM 720 N N . LEU A 1 93 ? -4.961 -4.935 0.653 1.00 94.62 93 LEU A N 1
ATOM 721 C CA . LEU A 1 93 ? -5.278 -3.514 0.699 1.00 94.62 93 LEU A CA 1
ATOM 722 C C . LEU A 1 93 ? -5.413 -2.917 -0.709 1.00 94.62 93 LEU A C 1
ATOM 724 O O . LEU A 1 93 ? -6.384 -2.221 -0.993 1.00 94.62 93 LEU A O 1
ATOM 728 N N . ILE A 1 94 ? -4.472 -3.212 -1.610 1.00 96.69 94 ILE A N 1
ATOM 729 C CA . ILE A 1 94 ? -4.537 -2.735 -2.997 1.00 96.69 94 ILE A CA 1
ATOM 730 C C . ILE A 1 94 ? -5.783 -3.292 -3.694 1.00 96.69 94 ILE A C 1
ATOM 732 O O . ILE A 1 94 ? -6.474 -2.538 -4.373 1.00 96.69 94 ILE A O 1
ATOM 736 N N . ALA A 1 95 ? -6.103 -4.577 -3.515 1.00 96.00 95 ALA A N 1
ATOM 737 C CA . ALA A 1 95 ? -7.286 -5.185 -4.123 1.00 96.00 95 ALA A CA 1
ATOM 738 C C . ALA A 1 95 ? -8.587 -4.534 -3.622 1.00 96.00 95 ALA A C 1
ATOM 740 O O . ALA A 1 95 ? -9.479 -4.256 -4.424 1.00 96.00 95 ALA A O 1
ATOM 741 N N . ALA A 1 96 ? -8.673 -4.260 -2.316 1.00 93.06 96 ALA A N 1
ATOM 742 C CA . ALA A 1 96 ? -9.821 -3.617 -1.680 1.00 93.06 96 ALA A CA 1
ATOM 743 C C . ALA A 1 96 ? -10.013 -2.162 -2.125 1.00 93.06 96 ALA A C 1
ATOM 745 O O . ALA A 1 96 ? -11.136 -1.748 -2.398 1.00 93.06 96 ALA A O 1
ATOM 746 N N . GLU A 1 97 ? -8.929 -1.391 -2.216 1.00 94.12 97 GLU A N 1
ATOM 747 C CA . GLU A 1 97 ? -9.021 0.042 -2.494 1.00 94.12 97 GLU A CA 1
ATOM 748 C C . GLU A 1 97 ? -9.015 0.361 -3.987 1.00 94.12 97 GLU A C 1
ATOM 750 O O . GLU A 1 97 ? -9.783 1.214 -4.419 1.00 94.12 97 GLU A O 1
ATOM 755 N N . ALA A 1 98 ? -8.162 -0.280 -4.790 1.00 95.69 98 ALA A N 1
ATOM 756 C CA . ALA A 1 98 ? -7.989 0.071 -6.200 1.00 95.69 98 ALA A CA 1
ATOM 757 C C . ALA A 1 98 ? -9.035 -0.567 -7.129 1.00 95.69 98 ALA A C 1
ATOM 759 O O . ALA A 1 98 ? -9.257 -0.066 -8.231 1.00 95.69 98 ALA A O 1
ATOM 760 N N . GLY A 1 99 ? -9.672 -1.670 -6.716 1.00 94.69 99 GLY A N 1
ATOM 761 C CA . GLY A 1 99 ? -10.676 -2.358 -7.533 1.00 94.69 99 GLY A CA 1
ATOM 762 C C . GLY A 1 99 ? -10.122 -2.872 -8.870 1.00 94.69 99 GLY A C 1
ATOM 763 O O . GLY A 1 99 ? -10.804 -2.783 -9.897 1.00 94.69 99 GLY A O 1
ATOM 764 N N . VAL A 1 100 ? -8.876 -3.356 -8.865 1.00 97.38 100 VAL A N 1
ATOM 765 C CA . VAL A 1 100 ? -8.179 -3.977 -10.007 1.00 97.38 100 VAL A CA 1
ATOM 766 C C . VAL A 1 100 ? -7.631 -5.354 -9.607 1.00 97.38 100 VAL A C 1
ATOM 768 O O . VAL A 1 100 ? -7.381 -5.572 -8.419 1.00 97.38 100 VAL A O 1
ATOM 771 N N . PRO A 1 101 ? -7.408 -6.291 -10.550 1.00 97.94 101 PRO A N 1
ATOM 772 C CA . PRO A 1 101 ? -6.771 -7.571 -10.244 1.00 97.94 101 PRO A CA 1
ATOM 773 C C . PRO A 1 101 ? -5.370 -7.385 -9.645 1.00 97.94 101 PRO A C 1
ATOM 775 O O . PRO A 1 101 ? -4.548 -6.651 -10.198 1.00 97.94 101 PRO A O 1
ATOM 778 N N . VAL A 1 102 ? -5.077 -8.077 -8.541 1.00 98.56 102 VAL A N 1
ATOM 779 C CA . VAL A 1 102 ? -3.771 -8.016 -7.865 1.00 98.56 102 VAL A CA 1
ATOM 780 C C . VAL A 1 102 ? -3.137 -9.402 -7.812 1.00 98.56 102 VAL A C 1
ATOM 782 O O . VAL A 1 102 ? -3.592 -10.281 -7.084 1.00 98.56 102 VAL A O 1
ATOM 785 N N . PHE A 1 103 ? -2.056 -9.603 -8.557 1.00 98.38 103 PHE A N 1
ATOM 786 C CA . PHE A 1 103 ? -1.318 -10.861 -8.603 1.00 98.38 103 PHE A CA 1
ATOM 787 C C . PHE A 1 103 ? -0.117 -10.849 -7.660 1.00 98.38 103 PHE A C 1
ATOM 789 O O . PHE A 1 103 ? 0.680 -9.910 -7.633 1.00 98.38 103 PHE A O 1
ATOM 796 N N . VAL A 1 104 ? 0.041 -11.933 -6.907 1.00 98.25 104 VAL A N 1
ATOM 797 C CA . VAL A 1 104 ? 1.069 -12.089 -5.880 1.00 98.25 104 VAL A CA 1
ATOM 798 C C . VAL A 1 104 ? 1.961 -13.280 -6.198 1.00 98.25 104 VAL A C 1
ATOM 800 O O . VAL A 1 104 ? 1.500 -14.422 -6.234 1.00 98.25 104 VAL A O 1
ATOM 803 N N . ASP A 1 105 ? 3.259 -13.027 -6.371 1.00 97.19 105 ASP A N 1
ATOM 804 C CA . ASP A 1 105 ? 4.283 -14.070 -6.489 1.00 97.19 105 ASP A CA 1
ATOM 805 C C . ASP A 1 105 ? 5.661 -13.533 -6.047 1.00 97.19 105 ASP A C 1
ATOM 807 O O . ASP A 1 105 ? 6.100 -12.478 -6.529 1.00 97.19 105 ASP A O 1
ATOM 811 N N . PRO A 1 106 ? 6.404 -14.253 -5.182 1.00 93.56 106 PRO A N 1
ATOM 812 C CA . PRO A 1 106 ? 7.785 -13.907 -4.858 1.00 93.56 106 PRO A CA 1
ATOM 813 C C . PRO A 1 106 ? 8.684 -13.778 -6.098 1.00 93.56 106 PRO A C 1
ATOM 815 O O . PRO A 1 106 ? 9.566 -12.910 -6.149 1.00 93.56 106 PRO A O 1
ATOM 818 N N . ARG A 1 107 ? 8.438 -14.605 -7.124 1.00 94.31 107 ARG A N 1
ATOM 819 C CA . ARG A 1 107 ? 9.065 -14.525 -8.444 1.00 94.31 107 ARG A CA 1
ATOM 820 C C . ARG A 1 107 ? 8.293 -13.521 -9.298 1.00 94.31 107 ARG A C 1
ATOM 822 O O . ARG A 1 107 ? 7.405 -13.887 -10.062 1.00 94.31 107 ARG A O 1
ATOM 829 N N . ARG A 1 108 ? 8.691 -12.247 -9.209 1.00 95.19 108 ARG A N 1
ATOM 830 C CA . ARG A 1 108 ? 8.034 -11.118 -9.901 1.00 95.19 108 ARG A CA 1
ATOM 831 C C . ARG A 1 108 ? 7.675 -11.364 -11.376 1.00 95.19 108 ARG A C 1
ATOM 833 O O . ARG A 1 108 ? 6.568 -10.982 -11.738 1.00 95.19 108 ARG A O 1
ATOM 840 N N . PRO A 1 109 ? 8.510 -12.021 -12.210 1.00 97.31 109 PRO A N 1
ATOM 841 C CA . PRO A 1 109 ? 8.131 -12.329 -13.589 1.00 97.31 109 PRO A CA 1
ATOM 842 C C . PRO A 1 109 ? 6.834 -13.132 -13.715 1.00 97.31 109 PRO A C 1
ATOM 844 O O . PRO A 1 109 ? 6.056 -12.867 -14.618 1.00 97.31 109 PRO A O 1
ATOM 847 N N . ARG A 1 110 ? 6.559 -14.061 -12.789 1.00 97.69 110 ARG A N 1
ATOM 848 C CA . ARG A 1 110 ? 5.331 -14.868 -12.803 1.00 97.69 110 ARG A CA 1
ATOM 849 C C . ARG A 1 110 ? 4.090 -14.042 -12.474 1.00 97.69 110 ARG A C 1
ATOM 851 O O . ARG A 1 110 ? 3.096 -14.153 -13.180 1.00 97.69 110 ARG A O 1
ATOM 858 N N . ALA A 1 111 ? 4.161 -13.196 -11.442 1.00 97.81 111 ALA A N 1
ATOM 859 C CA . ALA A 1 111 ? 3.063 -12.289 -11.100 1.00 97.81 111 ALA A CA 1
ATOM 860 C C . ALA A 1 111 ? 2.767 -11.313 -12.245 1.00 97.81 111 ALA A C 1
ATOM 862 O O . ALA A 1 111 ? 1.609 -11.099 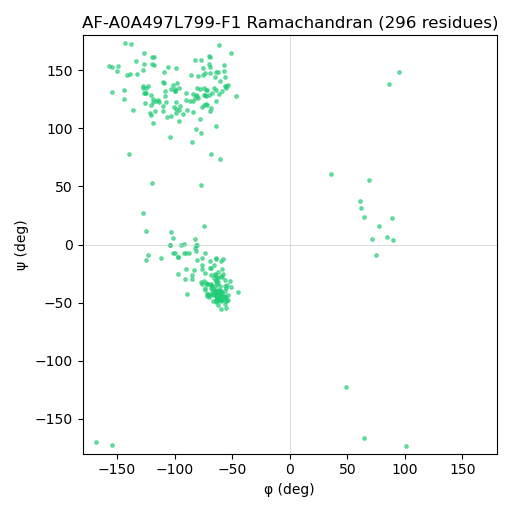-12.582 1.00 97.81 111 ALA A O 1
ATOM 863 N N . VAL A 1 112 ? 3.813 -10.761 -12.871 1.00 98.38 112 VAL A N 1
ATOM 864 C CA . VAL A 1 112 ? 3.670 -9.856 -14.019 1.00 98.38 112 VAL A CA 1
ATOM 865 C C . VAL A 1 112 ? 3.116 -10.580 -15.239 1.00 98.38 112 VAL A C 1
ATOM 867 O O . VAL A 1 112 ? 2.248 -10.034 -15.903 1.00 98.38 112 VAL A O 1
ATOM 870 N N . ALA A 1 113 ? 3.581 -11.798 -15.529 1.00 98.25 113 ALA A N 1
ATOM 871 C CA . ALA A 1 113 ? 3.048 -12.596 -16.627 1.00 98.25 113 ALA A CA 1
ATOM 872 C C . ALA A 1 113 ? 1.550 -12.867 -16.438 1.00 98.25 113 ALA A C 1
ATOM 874 O O . ALA A 1 113 ? 0.781 -12.584 -17.343 1.00 98.25 113 ALA A O 1
ATOM 875 N N . ALA A 1 114 ? 1.128 -13.310 -15.249 1.00 98.12 114 ALA A N 1
ATOM 876 C CA . ALA A 1 114 ? -0.287 -13.537 -14.954 1.00 98.12 114 ALA A CA 1
ATOM 877 C C . ALA A 1 114 ? -1.126 -12.248 -15.026 1.00 98.12 114 ALA A C 1
ATOM 879 O O . ALA A 1 114 ? -2.220 -12.260 -15.582 1.00 98.12 114 ALA A O 1
ATOM 880 N N . ALA A 1 115 ? -0.602 -11.128 -14.519 1.00 98.12 115 ALA A N 1
ATOM 881 C CA . ALA A 1 115 ? -1.261 -9.827 -14.615 1.00 98.12 115 ALA A CA 1
ATOM 882 C C . ALA A 1 115 ? -1.434 -9.365 -16.073 1.00 98.12 115 ALA A C 1
ATOM 884 O O . ALA A 1 115 ? -2.493 -8.858 -16.434 1.00 98.12 115 ALA A O 1
ATOM 885 N N . ALA A 1 116 ? -0.421 -9.584 -16.915 1.00 98.06 116 ALA A N 1
ATOM 886 C CA . ALA A 1 116 ? -0.413 -9.181 -18.320 1.00 98.06 116 ALA A CA 1
ATOM 887 C C . ALA A 1 116 ? -1.391 -9.970 -19.209 1.00 98.06 116 ALA A C 1
ATOM 889 O O . ALA A 1 116 ? -1.659 -9.542 -20.326 1.00 98.06 116 ALA A O 1
ATOM 890 N N . GLU A 1 117 ? -1.934 -11.098 -18.742 1.00 97.81 117 GLU A N 1
ATOM 891 C CA . GLU A 1 117 ? -2.997 -11.810 -19.468 1.00 97.81 117 GLU A CA 1
ATOM 892 C C . GLU A 1 117 ? -4.364 -11.109 -19.327 1.00 97.81 117 GLU A C 1
ATOM 894 O O . GLU A 1 117 ? -5.240 -11.299 -20.166 1.00 97.81 117 GLU A O 1
ATOM 899 N N . LEU A 1 118 ? -4.555 -10.275 -18.294 1.00 96.75 118 LEU A N 1
ATOM 900 C CA . LEU A 1 118 ? -5.820 -9.568 -18.026 1.00 96.75 118 LEU A CA 1
ATOM 901 C C . LEU A 1 118 ? -5.741 -8.048 -18.224 1.00 96.75 118 LEU A C 1
ATOM 903 O O . LEU A 1 118 ? -6.769 -7.370 -18.212 1.00 96.75 118 LEU A O 1
ATOM 907 N N . ALA A 1 119 ? -4.535 -7.505 -18.371 1.00 97.62 119 ALA A N 1
ATOM 908 C CA . ALA A 1 119 ? -4.279 -6.074 -18.370 1.00 97.62 119 ALA A CA 1
ATOM 909 C C . ALA A 1 119 ? -3.254 -5.683 -19.433 1.00 97.62 119 ALA A C 1
ATOM 911 O O . ALA A 1 119 ? -2.299 -6.410 -19.691 1.00 97.62 119 ALA A O 1
ATOM 912 N N . GLU A 1 120 ? -3.424 -4.495 -20.003 1.00 97.38 120 GLU A N 1
ATOM 913 C CA . GLU A 1 120 ? -2.441 -3.878 -20.901 1.00 97.38 120 GLU A CA 1
ATOM 914 C C . GLU A 1 120 ? -1.423 -3.013 -20.144 1.00 97.38 120 GLU A C 1
ATOM 916 O O . GLU A 1 120 ? -0.315 -2.789 -20.634 1.00 97.38 120 GLU A O 1
ATOM 921 N N . LEU A 1 121 ? -1.777 -2.581 -18.925 1.00 98.25 121 LEU A N 1
ATOM 922 C CA . LEU A 1 121 ? -0.898 -1.894 -17.986 1.00 98.25 121 LEU A CA 1
ATOM 923 C C . LEU A 1 121 ? -0.761 -2.703 -16.695 1.00 98.25 121 LEU A C 1
ATOM 925 O O . LEU A 1 121 ? -1.739 -2.967 -15.994 1.00 98.25 121 LEU A O 1
ATOM 929 N N . VAL A 1 122 ? 0.474 -3.056 -16.345 1.00 98.69 122 VAL A N 1
ATOM 930 C CA . VAL A 1 122 ? 0.799 -3.727 -15.084 1.00 98.69 122 VAL A CA 1
ATOM 931 C C . VAL A 1 122 ? 1.572 -2.775 -14.181 1.00 98.69 122 VAL A C 1
ATOM 933 O O . VAL A 1 122 ? 2.681 -2.357 -14.512 1.00 98.69 122 VAL A O 1
ATOM 936 N N . ILE A 1 123 ? 1.023 -2.477 -13.003 1.00 98.62 123 ILE A N 1
ATOM 937 C CA . ILE A 1 123 ? 1.741 -1.741 -11.960 1.00 98.62 123 ILE A CA 1
ATOM 938 C C . ILE A 1 123 ? 2.493 -2.744 -11.086 1.00 98.62 123 ILE A C 1
ATOM 940 O O . ILE A 1 123 ? 1.905 -3.587 -10.412 1.00 98.62 123 ILE A O 1
ATOM 944 N N . LEU A 1 124 ? 3.817 -2.663 -11.095 1.00 97.88 124 LEU A N 1
ATOM 945 C CA . LEU A 1 124 ? 4.699 -3.522 -10.325 1.00 97.88 124 LEU A CA 1
ATOM 946 C C . LEU A 1 124 ? 5.085 -2.831 -9.007 1.00 97.88 124 LEU A C 1
ATOM 948 O O . LEU A 1 124 ? 5.897 -1.906 -8.986 1.00 97.88 124 LEU A O 1
ATOM 952 N N . ASP A 1 125 ? 4.510 -3.313 -7.909 1.00 95.56 125 ASP A N 1
ATOM 953 C CA . ASP A 1 125 ? 4.654 -2.764 -6.555 1.00 95.56 125 ASP A CA 1
ATOM 954 C C . ASP A 1 125 ? 6.024 -3.096 -5.917 1.00 95.56 125 ASP A C 1
ATOM 956 O O . ASP A 1 125 ? 6.578 -4.164 -6.155 1.00 95.56 125 ASP A O 1
ATOM 960 N N . ASP A 1 126 ? 6.597 -2.208 -5.102 1.00 89.50 126 ASP A N 1
ATOM 961 C CA . ASP A 1 126 ? 7.950 -2.268 -4.503 1.00 89.50 126 ASP A CA 1
ATOM 962 C C . ASP A 1 126 ? 9.045 -2.888 -5.394 1.00 89.50 126 ASP A C 1
ATOM 964 O O . ASP A 1 126 ? 9.655 -3.915 -5.064 1.00 89.50 126 ASP A O 1
ATOM 968 N N . ALA A 1 127 ? 9.288 -2.279 -6.555 1.00 87.38 127 ALA A N 1
ATOM 969 C CA . ALA A 1 127 ? 10.106 -2.905 -7.589 1.00 87.38 127 ALA A CA 1
ATOM 970 C C . ALA A 1 127 ? 11.296 -2.099 -8.093 1.00 87.38 127 ALA A C 1
ATOM 972 O O . ALA A 1 127 ? 11.950 -2.542 -9.036 1.00 87.38 127 ALA A O 1
ATOM 973 N N . HIS A 1 128 ? 11.682 -0.998 -7.445 1.00 89.12 128 HIS A N 1
ATOM 974 C CA . HIS A 1 128 ? 12.865 -0.243 -7.875 1.00 89.12 128 HIS A CA 1
ATOM 975 C C . HIS A 1 128 ? 14.132 -1.127 -7.927 1.00 89.12 128 HIS A C 1
ATOM 977 O O . HIS A 1 128 ? 14.810 -1.168 -8.952 1.00 89.12 128 HIS A O 1
ATOM 983 N N . GLN A 1 129 ? 14.352 -1.954 -6.900 1.00 89.75 129 GLN A N 1
ATOM 984 C CA . GLN A 1 129 ? 15.436 -2.946 -6.802 1.00 89.75 129 GLN A CA 1
ATOM 985 C C . GLN A 1 129 ? 15.159 -4.259 -7.559 1.00 89.75 129 GLN A C 1
ATOM 987 O O . GLN A 1 129 ? 15.953 -5.201 -7.505 1.00 89.75 129 GLN A O 1
ATOM 992 N N . ASN A 1 130 ? 14.004 -4.389 -8.215 1.00 90.94 130 ASN A N 1
ATOM 993 C CA . ASN A 1 130 ? 13.707 -5.555 -9.031 1.00 90.94 130 ASN A CA 1
ATOM 994 C C . ASN A 1 130 ? 14.307 -5.385 -10.431 1.00 90.94 130 ASN A C 1
ATOM 996 O O . ASN A 1 130 ? 13.867 -4.536 -11.202 1.00 90.94 130 ASN A O 1
ATOM 1000 N N . PHE A 1 131 ? 15.288 -6.227 -10.751 1.00 92.69 131 PHE A N 1
ATOM 1001 C CA . PHE A 1 131 ? 15.910 -6.299 -12.078 1.00 92.69 131 PHE A CA 1
ATOM 1002 C C . PHE A 1 131 ? 15.435 -7.512 -12.890 1.00 92.69 131 PHE A C 1
ATOM 1004 O O . PHE A 1 131 ? 15.865 -7.705 -14.018 1.00 92.69 131 PHE A O 1
ATOM 1011 N N . SER A 1 132 ? 14.553 -8.346 -12.327 1.00 94.94 132 SER A N 1
ATOM 1012 C CA . SER A 1 132 ? 14.056 -9.557 -12.993 1.00 94.94 132 SER A CA 1
ATOM 1013 C C . SER A 1 132 ? 12.941 -9.284 -14.004 1.00 94.94 132 SER A C 1
ATOM 1015 O O . SER A 1 132 ? 12.586 -10.181 -14.756 1.00 94.94 132 SER A O 1
ATOM 1017 N N . VAL A 1 133 ? 12.358 -8.085 -13.996 1.00 96.75 133 VAL A N 1
ATOM 1018 C CA . VAL A 1 133 ? 11.304 -7.655 -14.921 1.00 96.75 133 VAL A CA 1
ATOM 1019 C C . VAL A 1 133 ? 11.761 -6.372 -15.608 1.00 96.75 133 VAL A C 1
ATOM 1021 O O . VAL A 1 133 ? 12.279 -5.466 -14.950 1.00 96.75 133 VAL A O 1
ATOM 1024 N N . LYS A 1 134 ? 11.587 -6.299 -16.928 1.00 96.38 134 LYS A N 1
ATOM 1025 C CA . LYS A 1 134 ? 11.822 -5.081 -17.702 1.00 96.38 134 LYS A CA 1
ATOM 1026 C C . LYS A 1 134 ? 10.677 -4.114 -17.414 1.00 96.38 134 LYS A C 1
ATOM 1028 O O . LYS A 1 134 ? 9.516 -4.490 -17.488 1.00 96.38 134 LYS A O 1
ATOM 1033 N N . LYS A 1 135 ? 11.039 -2.887 -17.059 1.00 96.00 135 LYS A N 1
ATOM 1034 C CA . LYS A 1 135 ? 10.110 -1.796 -16.765 1.00 96.00 135 LYS A CA 1
ATOM 1035 C C . LYS A 1 135 ? 10.064 -0.884 -17.981 1.00 96.00 135 LYS A C 1
ATOM 1037 O O . LYS A 1 135 ? 11.127 -0.612 -18.549 1.00 96.00 135 LYS A O 1
ATOM 1042 N N . ASP A 1 136 ? 8.871 -0.443 -18.345 1.00 97.38 136 ASP A N 1
ATOM 1043 C CA . ASP A 1 136 ? 8.655 0.556 -19.391 1.00 97.38 136 ASP A CA 1
ATOM 1044 C C . ASP A 1 136 ? 8.634 1.971 -18.802 1.00 97.38 136 ASP A C 1
ATOM 1046 O O . ASP A 1 136 ? 9.069 2.905 -19.462 1.00 97.38 136 ASP A O 1
ATOM 1050 N N . PHE A 1 137 ? 8.195 2.113 -17.544 1.00 97.25 137 PHE A N 1
ATOM 1051 C CA . PHE A 1 137 ? 8.255 3.364 -16.785 1.00 97.25 137 PHE A CA 1
ATOM 1052 C C . PHE A 1 137 ? 8.555 3.084 -15.305 1.00 97.25 137 PHE A C 1
ATOM 1054 O O . PHE A 1 137 ? 7.972 2.184 -14.696 1.00 97.25 137 PHE A O 1
ATOM 1061 N N . SER A 1 138 ? 9.494 3.809 -14.708 1.00 96.81 138 SER A N 1
ATOM 1062 C CA . SER A 1 138 ? 10.044 3.557 -13.374 1.00 96.81 138 SER A CA 1
ATOM 1063 C C . SER A 1 138 ? 9.838 4.766 -12.467 1.00 96.81 138 SER A C 1
ATOM 1065 O O . SER A 1 138 ? 10.449 5.813 -12.653 1.00 96.81 138 SER A O 1
ATOM 1067 N N . ILE A 1 139 ? 9.012 4.605 -11.439 1.00 96.94 139 ILE A N 1
ATOM 1068 C CA . ILE A 1 139 ? 8.666 5.649 -10.477 1.00 96.94 139 ILE A CA 1
ATOM 1069 C C . ILE A 1 139 ? 9.333 5.344 -9.140 1.00 96.94 139 ILE A C 1
ATOM 1071 O O . ILE A 1 139 ? 9.247 4.228 -8.609 1.00 96.94 139 ILE A O 1
ATOM 1075 N N . VAL A 1 140 ? 9.983 6.355 -8.568 1.00 95.31 140 VAL A N 1
ATOM 1076 C CA . VAL A 1 140 ? 10.533 6.293 -7.213 1.00 95.31 140 VAL A CA 1
ATOM 1077 C C . VAL A 1 140 ? 9.793 7.261 -6.309 1.00 95.31 140 VAL A C 1
ATOM 1079 O O . VAL A 1 140 ? 9.787 8.458 -6.562 1.00 95.31 140 VAL A O 1
ATOM 1082 N N . VAL A 1 141 ? 9.221 6.745 -5.222 1.00 94.25 141 VAL A N 1
ATOM 1083 C CA . VAL A 1 141 ? 8.619 7.560 -4.166 1.00 94.25 141 VAL A CA 1
ATOM 1084 C C . VA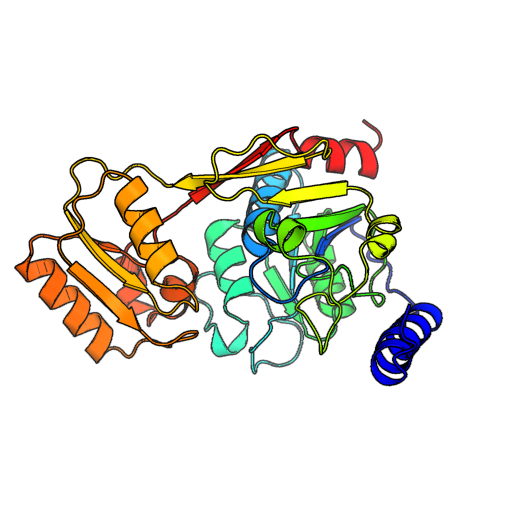L A 1 141 ? 9.572 7.711 -2.981 1.00 94.25 141 VAL A C 1
ATOM 1086 O O . VAL A 1 141 ? 10.146 6.731 -2.488 1.00 94.25 141 VAL A O 1
ATOM 1089 N N . LEU A 1 142 ? 9.736 8.943 -2.508 1.00 91.75 142 LEU A N 1
ATOM 1090 C CA . LEU A 1 142 ? 10.583 9.305 -1.375 1.00 91.75 142 LEU A CA 1
ATOM 1091 C C . LEU A 1 142 ? 9.764 10.096 -0.362 1.00 91.75 142 LEU A C 1
ATOM 1093 O O . LEU A 1 142 ? 9.089 11.048 -0.725 1.00 91.75 142 LEU A O 1
ATOM 1097 N N . TYR A 1 143 ? 9.828 9.714 0.912 1.00 89.44 143 TYR A N 1
ATOM 1098 C CA . TYR A 1 143 ? 9.185 10.490 1.971 1.00 89.44 143 TYR A CA 1
ATOM 1099 C C . TYR A 1 143 ? 10.071 11.667 2.368 1.00 89.44 143 TYR A C 1
ATOM 1101 O O . TYR A 1 143 ? 11.252 11.471 2.664 1.00 89.44 143 TYR A O 1
ATOM 1109 N N . TRP A 1 144 ? 9.495 12.869 2.383 1.00 87.25 144 TRP A N 1
ATOM 1110 C CA . TRP A 1 144 ? 10.202 14.121 2.639 1.00 87.25 144 TRP A CA 1
ATOM 1111 C C . TRP A 1 144 ? 11.005 14.104 3.940 1.00 87.25 144 TRP A C 1
ATOM 1113 O O . TRP A 1 144 ? 12.186 14.451 3.946 1.00 87.25 144 TRP A O 1
ATOM 1123 N N . LYS A 1 145 ? 10.422 13.581 5.024 1.00 83.94 145 LYS A N 1
ATOM 1124 C CA . LYS A 1 145 ? 11.122 13.424 6.306 1.00 83.94 145 LYS A CA 1
ATOM 1125 C C . LYS A 1 145 ? 12.421 12.618 6.167 1.00 83.94 145 LYS A C 1
ATOM 1127 O O . LYS A 1 145 ? 13.469 13.059 6.626 1.00 83.94 145 LYS A O 1
ATOM 1132 N N . HIS A 1 146 ? 12.386 11.488 5.457 1.00 83.94 146 HIS A N 1
ATOM 1133 C CA . HIS A 1 146 ? 13.571 10.642 5.262 1.00 83.94 146 HIS A CA 1
ATOM 1134 C C . HIS A 1 146 ? 14.645 11.297 4.381 1.00 83.94 146 HIS A C 1
ATOM 1136 O O . HIS A 1 146 ? 15.820 10.953 4.498 1.00 83.94 146 HIS A O 1
ATOM 1142 N N . LEU A 1 147 ? 14.265 12.216 3.485 1.00 83.19 147 LEU A N 1
ATOM 1143 C CA . LEU A 1 147 ? 15.231 12.995 2.705 1.00 83.19 147 LEU A CA 1
ATOM 1144 C C . LEU A 1 147 ? 16.019 13.952 3.603 1.00 83.19 147 LEU A C 1
ATOM 1146 O O . LEU A 1 147 ? 17.232 14.079 3.442 1.00 83.19 147 LEU A O 1
ATOM 1150 N N . ARG A 1 148 ? 15.349 14.557 4.589 1.00 84.06 148 ARG A N 1
ATOM 1151 C CA . ARG A 1 148 ? 15.954 15.496 5.544 1.00 84.06 148 ARG A CA 1
ATOM 1152 C C . ARG A 1 148 ? 16.843 14.827 6.595 1.00 84.06 148 ARG A C 1
ATOM 1154 O O . ARG A 1 148 ? 17.753 15.465 7.106 1.00 84.06 148 ARG A O 1
ATOM 1161 N N . GLU A 1 149 ? 16.618 13.549 6.889 1.00 83.44 149 GLU A N 1
ATOM 1162 C CA . GLU A 1 149 ? 17.421 12.757 7.840 1.00 83.44 149 GLU A CA 1
ATOM 1163 C C . GLU A 1 149 ? 18.814 12.360 7.297 1.00 83.44 149 GLU A C 1
ATOM 1165 O O . GLU A 1 149 ? 19.652 11.833 8.032 1.00 83.44 149 GLU A O 1
ATOM 1170 N N . GLY A 1 150 ? 19.086 12.623 6.014 1.00 76.94 150 GLY A N 1
ATOM 1171 C CA . GLY A 1 150 ? 20.347 12.293 5.354 1.00 76.94 150 GLY A CA 1
ATOM 1172 C C . GLY A 1 150 ? 20.378 10.865 4.796 1.00 76.94 150 GLY A C 1
ATOM 1173 O O . GLY A 1 150 ? 19.941 9.897 5.419 1.00 76.94 150 GLY A O 1
ATOM 1174 N N . ALA A 1 151 ? 20.921 10.713 3.584 1.00 83.75 151 ALA A N 1
ATOM 1175 C CA . ALA A 1 151 ? 20.880 9.474 2.799 1.00 83.75 151 ALA A CA 1
ATOM 1176 C C . ALA A 1 151 ? 21.874 8.379 3.249 1.00 83.75 151 ALA A C 1
ATOM 1178 O O . ALA A 1 151 ? 22.651 7.851 2.447 1.00 83.75 151 ALA A O 1
ATOM 1179 N N . LYS A 1 152 ? 21.881 8.042 4.545 1.00 87.56 152 LYS A N 1
ATOM 1180 C CA . LYS A 1 152 ? 22.746 6.995 5.112 1.00 87.56 152 LYS A CA 1
ATOM 1181 C C . LYS A 1 152 ? 22.267 5.606 4.685 1.00 87.56 152 LYS A C 1
ATOM 1183 O O . LYS A 1 152 ? 21.132 5.214 4.976 1.00 87.56 152 LYS A O 1
ATOM 1188 N N . LEU A 1 153 ? 23.146 4.874 3.995 1.00 88.25 153 LEU A N 1
ATOM 1189 C CA . LEU A 1 153 ? 22.881 3.507 3.544 1.00 88.25 153 LEU A CA 1
ATOM 1190 C C . LEU A 1 153 ? 22.831 2.520 4.708 1.00 88.25 153 LEU A C 1
ATOM 1192 O O . LEU A 1 153 ? 23.479 2.723 5.732 1.00 88.25 153 LEU A O 1
ATOM 1196 N N . LEU A 1 154 ? 22.121 1.415 4.495 1.00 84.69 154 LEU A N 1
ATOM 1197 C CA . LEU A 1 154 ? 22.184 0.240 5.355 1.00 84.69 154 LEU A CA 1
ATOM 1198 C C . LEU A 1 154 ? 23.629 -0.285 5.486 1.00 84.69 154 LEU A C 1
ATOM 1200 O O . LEU A 1 154 ? 24.370 -0.250 4.498 1.00 84.69 154 LEU A O 1
ATOM 1204 N N . PRO A 1 155 ? 24.018 -0.795 6.672 1.00 84.25 155 PRO A N 1
ATOM 1205 C CA . PRO A 1 155 ? 23.212 -0.913 7.901 1.00 84.25 155 PRO A CA 1
ATOM 1206 C C . PRO A 1 155 ? 23.129 0.378 8.747 1.00 84.25 155 PRO A C 1
ATOM 1208 O O . PRO A 1 155 ? 22.371 0.431 9.707 1.00 84.25 155 PRO A O 1
ATOM 1211 N N . TRP A 1 156 ? 23.864 1.431 8.387 1.00 85.31 156 TRP A N 1
ATOM 1212 C CA . TRP A 1 156 ? 24.038 2.663 9.180 1.00 85.31 156 TRP A CA 1
ATOM 1213 C C . TRP A 1 156 ? 22.900 3.686 9.073 1.00 85.31 156 TRP A C 1
ATOM 1215 O O . TRP A 1 156 ? 22.957 4.771 9.655 1.00 85.31 156 TRP A O 1
ATOM 1225 N N . GLY A 1 157 ? 21.884 3.372 8.283 1.00 86.19 157 GLY A N 1
ATOM 1226 C CA . GLY A 1 157 ? 20.698 4.183 8.080 1.00 86.19 157 GLY A CA 1
ATOM 1227 C C . GLY A 1 157 ? 19.640 3.385 7.336 1.00 86.19 157 GLY A C 1
ATOM 1228 O O . GLY A 1 157 ? 19.757 2.176 7.159 1.00 86.19 157 GLY A O 1
ATOM 1229 N N . ARG A 1 158 ? 18.579 4.058 6.891 1.00 87.50 158 ARG A N 1
ATOM 1230 C CA . ARG A 1 158 ? 17.413 3.389 6.292 1.00 87.50 158 ARG A CA 1
ATOM 1231 C C . ARG A 1 158 ? 17.527 3.207 4.778 1.00 87.50 158 ARG A C 1
ATOM 1233 O O . ARG A 1 158 ? 16.664 2.566 4.181 1.00 87.50 158 ARG A O 1
ATOM 1240 N N . TRP A 1 159 ? 18.542 3.770 4.126 1.00 90.31 159 TRP A N 1
ATOM 1241 C CA . TRP A 1 159 ? 18.613 3.777 2.667 1.00 90.31 159 TRP A CA 1
ATOM 1242 C C . TRP A 1 159 ? 19.107 2.434 2.118 1.00 90.31 159 TRP A C 1
ATOM 1244 O O . TRP A 1 159 ? 20.169 1.937 2.480 1.00 90.31 159 TRP A O 1
ATOM 1254 N N . ARG A 1 160 ? 18.335 1.846 1.204 1.00 89.31 160 ARG A N 1
ATOM 1255 C CA . ARG A 1 160 ? 18.691 0.628 0.465 1.00 89.31 160 ARG A CA 1
ATOM 1256 C C . ARG A 1 160 ? 19.735 0.898 -0.610 1.00 89.31 160 ARG A C 1
ATOM 1258 O O . ARG A 1 160 ? 20.517 0.009 -0.929 1.00 89.31 160 ARG A O 1
ATOM 1265 N N . GLU A 1 161 ? 19.715 2.101 -1.172 1.00 90.62 161 GLU A N 1
ATOM 1266 C CA . GLU A 1 161 ? 20.552 2.543 -2.284 1.00 90.62 161 GLU A CA 1
ATOM 1267 C C . GLU A 1 161 ? 20.842 4.046 -2.176 1.00 90.62 161 GLU A C 1
ATOM 1269 O O . GLU A 1 161 ? 20.045 4.761 -1.575 1.00 90.62 161 GLU A O 1
ATOM 1274 N N . PRO A 1 162 ? 21.964 4.551 -2.721 1.00 89.69 162 PRO A N 1
ATOM 1275 C CA . PRO A 1 162 ? 22.290 5.973 -2.647 1.00 89.69 162 PRO A CA 1
ATOM 1276 C C . PRO A 1 162 ? 21.336 6.805 -3.515 1.00 89.69 162 PRO A C 1
ATOM 1278 O O . PRO A 1 162 ? 20.766 6.293 -4.475 1.00 89.69 162 PRO A O 1
ATOM 1281 N N . LEU A 1 163 ? 21.246 8.117 -3.263 1.00 88.56 163 LEU A N 1
ATOM 1282 C CA . LEU A 1 163 ? 20.463 9.056 -4.089 1.00 88.56 163 LEU A CA 1
ATOM 1283 C C . LEU A 1 163 ? 20.787 8.965 -5.590 1.00 88.56 163 LEU A C 1
ATOM 1285 O O . LEU A 1 163 ? 19.908 9.118 -6.430 1.00 88.56 163 LEU A O 1
ATOM 1289 N N . SER A 1 164 ? 22.029 8.630 -5.949 1.00 89.38 164 SER A N 1
ATOM 1290 C CA . SER A 1 164 ? 22.444 8.466 -7.348 1.00 89.38 164 SER A CA 1
ATOM 1291 C C . SER A 1 164 ? 21.737 7.318 -8.089 1.00 89.38 164 SER A C 1
ATOM 1293 O O . SER A 1 164 ? 21.830 7.246 -9.319 1.00 89.38 164 SER A O 1
ATOM 1295 N N . ALA A 1 165 ? 21.020 6.442 -7.374 1.00 90.25 165 ALA A N 1
ATOM 1296 C CA . ALA A 1 165 ? 20.133 5.423 -7.929 1.00 90.25 165 ALA A CA 1
ATOM 1297 C C . ALA A 1 165 ? 18.874 6.007 -8.594 1.00 90.25 165 ALA A C 1
ATOM 1299 O O . ALA A 1 165 ? 18.306 5.349 -9.469 1.00 90.25 165 ALA A O 1
ATOM 1300 N N . LEU A 1 166 ? 18.489 7.248 -8.257 1.00 91.25 166 LEU A N 1
ATOM 1301 C CA . LEU A 1 166 ? 17.376 7.966 -8.893 1.00 91.25 166 LEU A CA 1
ATOM 1302 C C . LEU A 1 166 ? 17.560 8.142 -10.403 1.00 91.25 166 LEU A C 1
ATOM 1304 O O . LEU A 1 166 ? 16.572 8.233 -11.113 1.00 91.25 166 LEU A O 1
ATOM 1308 N N . ARG A 1 167 ? 18.794 8.059 -10.921 1.00 91.75 167 ARG A N 1
ATOM 1309 C CA . ARG A 1 167 ? 19.081 8.049 -12.370 1.00 91.75 167 ARG A CA 1
ATOM 1310 C C . ARG A 1 167 ? 18.389 6.920 -13.149 1.00 91.75 167 ARG A C 1
ATOM 1312 O O . ARG A 1 167 ? 18.426 6.918 -14.370 1.00 91.75 167 ARG A O 1
ATOM 1319 N N . ARG A 1 168 ? 17.826 5.920 -12.461 1.00 92.44 168 ARG A N 1
ATOM 1320 C CA . ARG A 1 168 ? 17.053 4.813 -13.056 1.00 92.44 168 ARG A CA 1
ATOM 1321 C C . ARG A 1 168 ? 15.538 4.989 -12.910 1.00 92.44 168 ARG A C 1
ATOM 1323 O O . ARG A 1 168 ? 14.790 4.035 -13.133 1.00 92.44 168 ARG A O 1
ATOM 1330 N N . ALA A 1 169 ? 15.105 6.128 -12.391 1.00 94.62 169 ALA A N 1
ATOM 1331 C CA . ALA A 1 169 ? 13.711 6.511 -12.335 1.00 94.62 169 ALA A CA 1
ATOM 1332 C C . ALA A 1 169 ? 13.427 7.450 -13.506 1.00 94.62 169 ALA A C 1
ATOM 1334 O O . ALA A 1 169 ? 14.235 8.324 -13.807 1.00 94.62 169 ALA A O 1
ATOM 1335 N N . ASP A 1 170 ? 12.276 7.260 -14.131 1.00 95.19 170 ASP A N 1
ATOM 1336 C CA . ASP A 1 170 ? 11.717 8.171 -15.123 1.00 95.19 170 ASP A CA 1
ATOM 1337 C C . ASP A 1 170 ? 10.927 9.294 -14.430 1.00 95.19 170 ASP A C 1
ATOM 1339 O O . ASP A 1 170 ? 10.839 10.403 -14.948 1.00 95.19 170 ASP A O 1
ATOM 1343 N N . ALA A 1 171 ? 10.405 9.029 -13.224 1.00 94.44 171 ALA A N 1
ATOM 1344 C CA . ALA A 1 171 ? 9.755 10.020 -12.372 1.00 94.44 171 ALA A CA 1
ATOM 1345 C C . ALA A 1 171 ? 10.100 9.823 -10.889 1.00 94.44 171 ALA A C 1
ATOM 1347 O O . ALA A 1 171 ? 10.231 8.697 -10.390 1.00 94.44 171 ALA A O 1
ATOM 1348 N N . VAL A 1 172 ? 10.200 10.939 -10.165 1.00 93.88 172 VAL A N 1
ATOM 1349 C CA . VAL A 1 172 ? 10.400 10.966 -8.713 1.00 93.88 172 VAL A CA 1
ATOM 1350 C C . VAL A 1 172 ? 9.212 11.659 -8.064 1.00 93.88 172 VAL A C 1
ATOM 1352 O O . VAL A 1 172 ? 8.894 12.791 -8.409 1.00 93.88 172 VAL A O 1
ATOM 1355 N N . VAL A 1 173 ? 8.582 10.972 -7.115 1.00 94.31 173 VAL A N 1
ATOM 1356 C CA . VAL A 1 173 ? 7.459 11.484 -6.327 1.00 94.31 173 VAL A CA 1
ATOM 1357 C C . VAL A 1 173 ? 7.938 11.761 -4.911 1.00 94.31 173 VAL A C 1
ATOM 1359 O O . VAL A 1 173 ? 8.418 10.854 -4.221 1.00 94.31 173 VAL A O 1
ATOM 1362 N N . VAL A 1 174 ? 7.784 12.997 -4.451 1.00 92.69 174 VAL A N 1
ATOM 1363 C CA . VAL A 1 174 ? 8.043 13.363 -3.060 1.00 92.69 174 VAL A CA 1
ATOM 1364 C C . VAL A 1 174 ? 6.743 13.259 -2.281 1.00 92.69 174 VAL A C 1
ATOM 1366 O O . VAL A 1 174 ? 5.800 14.013 -2.486 1.00 92.69 174 VAL A O 1
ATOM 1369 N N . ASN A 1 175 ? 6.693 12.291 -1.377 1.00 92.00 175 ASN A N 1
ATOM 1370 C CA . ASN A 1 175 ? 5.610 12.137 -0.428 1.00 92.00 175 ASN A CA 1
ATOM 1371 C C . ASN A 1 175 ? 5.770 13.177 0.688 1.00 92.00 175 ASN A C 1
ATOM 1373 O O . ASN A 1 175 ? 6.759 13.147 1.423 1.00 92.00 175 ASN A O 1
ATOM 1377 N N . LEU A 1 176 ? 4.786 14.060 0.811 1.00 88.50 176 LEU A N 1
ATOM 1378 C CA . LEU A 1 176 ? 4.696 15.098 1.834 1.00 88.50 176 LEU A CA 1
ATOM 1379 C C . LEU A 1 176 ? 3.735 14.699 2.961 1.00 88.50 176 LEU A C 1
ATOM 1381 O O . LEU A 1 176 ? 3.663 15.384 3.970 1.00 88.50 176 LEU A O 1
ATOM 1385 N N . LYS A 1 177 ? 3.005 13.584 2.828 1.00 85.50 177 LYS A N 1
ATOM 1386 C CA . LYS A 1 177 ? 1.896 13.218 3.719 1.00 85.50 177 LYS A CA 1
ATOM 1387 C C . LYS A 1 177 ? 0.944 14.409 3.906 1.00 85.50 177 LYS A C 1
ATOM 1389 O O . LYS A 1 177 ? 0.434 14.918 2.911 1.00 85.50 177 LYS A O 1
ATOM 1394 N N . ALA A 1 178 ? 0.728 14.830 5.148 1.00 72.25 178 ALA A N 1
ATOM 1395 C CA . ALA A 1 178 ? -0.042 16.011 5.518 1.00 72.25 178 ALA A CA 1
ATOM 1396 C C . ALA A 1 178 ? 0.865 17.198 5.912 1.00 72.25 178 ALA A C 1
ATOM 1398 O O . ALA A 1 178 ? 0.375 18.187 6.445 1.00 72.25 178 ALA A O 1
ATOM 1399 N N . ASP A 1 179 ? 2.182 17.115 5.678 1.00 70.00 179 ASP A N 1
ATOM 1400 C CA . ASP A 1 179 ? 3.106 18.189 6.044 1.00 70.00 179 ASP A CA 1
ATOM 1401 C C . ASP A 1 179 ? 2.837 19.431 5.166 1.00 70.00 179 ASP A C 1
ATOM 1403 O O . ASP A 1 179 ? 2.825 19.318 3.933 1.00 70.00 179 ASP A O 1
ATOM 1407 N N . PRO A 1 180 ? 2.690 20.638 5.749 1.00 58.97 180 PRO A N 1
ATOM 1408 C CA . PRO A 1 180 ? 2.370 21.874 5.022 1.00 58.97 180 PRO A CA 1
ATOM 1409 C C . PRO A 1 180 ? 3.560 22.434 4.224 1.00 58.97 180 PRO A C 1
ATOM 1411 O O . PRO A 1 180 ? 3.570 23.593 3.828 1.00 58.97 180 PRO A O 1
ATOM 1414 N N . VAL A 1 181 ? 4.597 21.628 4.009 1.00 68.25 181 VAL A N 1
ATOM 1415 C CA . VAL A 1 181 ? 5.827 22.049 3.342 1.00 68.25 181 VAL A CA 1
ATOM 1416 C C . VAL A 1 181 ? 5.573 22.094 1.839 1.00 68.25 181 VAL A C 1
ATOM 1418 O O . VAL A 1 181 ? 4.972 21.165 1.285 1.00 68.25 181 VAL A O 1
ATOM 1421 N N . GLU A 1 182 ? 6.008 23.165 1.175 1.00 59.38 182 GLU A N 1
ATOM 1422 C CA . GLU A 1 182 ? 6.088 23.178 -0.284 1.00 59.38 182 GLU A CA 1
ATOM 1423 C C . GLU A 1 182 ? 6.959 22.004 -0.735 1.00 59.38 182 GLU A C 1
ATOM 1425 O O . GLU A 1 182 ? 7.992 21.731 -0.109 1.00 59.38 182 GLU A O 1
ATOM 1430 N N . PRO A 1 183 ? 6.554 21.260 -1.778 1.00 55.19 183 PRO A N 1
ATOM 1431 C CA . PRO A 1 183 ? 7.439 20.255 -2.319 1.00 55.19 183 PRO A CA 1
ATOM 1432 C C . PRO A 1 183 ? 8.781 20.933 -2.642 1.00 55.19 183 PRO A C 1
ATOM 1434 O O . PRO A 1 183 ? 8.777 22.036 -3.189 1.00 55.19 183 PRO A O 1
ATOM 1437 N N . PRO A 1 184 ? 9.935 20.309 -2.334 1.00 60.84 184 PRO A N 1
ATOM 1438 C CA . PRO A 1 184 ? 11.181 20.718 -2.986 1.00 60.84 184 PRO A CA 1
ATOM 1439 C C . PRO A 1 184 ? 10.962 20.730 -4.505 1.00 60.84 184 PRO A C 1
ATOM 1441 O O . PRO A 1 184 ? 10.004 20.108 -4.958 1.00 60.84 184 PRO A O 1
ATOM 1444 N N . ASP A 1 185 ? 11.852 21.363 -5.276 1.00 64.06 185 ASP A N 1
ATOM 1445 C CA . ASP A 1 185 ? 11.821 21.379 -6.750 1.00 64.06 185 ASP A CA 1
ATOM 1446 C C . ASP A 1 185 ? 11.934 19.952 -7.332 1.00 64.06 185 ASP A C 1
ATOM 1448 O O . ASP A 1 185 ? 12.980 19.454 -7.749 1.00 64.06 185 ASP A O 1
ATOM 1452 N N . ALA A 1 186 ? 10.839 19.221 -7.205 1.00 64.62 186 ALA A N 1
ATOM 1453 C CA . ALA A 1 186 ? 10.650 17.823 -7.467 1.00 64.62 186 ALA A CA 1
ATOM 1454 C C . ALA A 1 186 ? 9.448 17.751 -8.394 1.00 64.62 186 ALA A C 1
ATOM 1456 O O . ALA A 1 186 ? 8.425 18.385 -8.134 1.00 64.62 186 ALA A O 1
ATOM 1457 N N . PRO A 1 187 ? 9.542 16.947 -9.457 1.00 79.94 187 PRO A N 1
ATOM 1458 C CA . PRO A 1 187 ? 8.575 17.013 -10.536 1.00 79.94 187 PRO A CA 1
ATOM 1459 C C . PRO A 1 187 ? 7.171 16.582 -10.109 1.00 79.94 187 PRO A C 1
ATOM 1461 O O . PRO A 1 187 ? 6.238 16.900 -10.827 1.00 79.94 187 PRO A O 1
ATOM 1464 N N . PHE A 1 188 ? 7.014 15.871 -8.981 1.00 91.50 188 PHE A N 1
ATOM 1465 C CA . PHE A 1 188 ? 5.721 15.429 -8.455 1.00 91.50 188 PHE A CA 1
ATOM 1466 C C . PHE A 1 188 ? 5.684 15.462 -6.919 1.00 91.50 188 PHE A C 1
ATOM 1468 O O . PHE A 1 188 ? 6.491 14.800 -6.256 1.00 91.50 188 PHE A O 1
ATOM 1475 N N . GLY A 1 189 ? 4.704 16.162 -6.349 1.00 92.06 189 GLY A N 1
ATOM 1476 C CA . GLY A 1 189 ? 4.366 16.135 -4.926 1.00 92.06 189 GLY A CA 1
ATOM 1477 C C . GLY A 1 189 ? 3.168 15.225 -4.660 1.00 92.06 189 GLY A C 1
ATOM 1478 O O . GLY A 1 189 ? 2.170 15.305 -5.365 1.00 92.06 189 GLY A O 1
ATOM 1479 N N . MET A 1 190 ? 3.252 14.362 -3.644 1.00 93.06 190 MET A N 1
ATOM 1480 C CA . MET A 1 190 ? 2.146 13.507 -3.199 1.00 93.06 190 MET A CA 1
ATOM 1481 C C . MET A 1 190 ? 1.697 13.890 -1.790 1.00 93.06 190 MET A C 1
ATOM 1483 O O . MET A 1 190 ? 2.499 13.845 -0.852 1.00 93.06 190 MET A O 1
ATOM 1487 N N . ARG A 1 191 ? 0.409 14.201 -1.639 1.00 91.06 191 ARG A N 1
ATOM 1488 C CA . ARG A 1 191 ? -0.237 14.574 -0.376 1.00 91.06 191 ARG A CA 1
ATOM 1489 C C . ARG A 1 191 ? -1.360 13.607 -0.019 1.00 91.06 191 ARG A C 1
ATOM 1491 O O . ARG A 1 191 ? -1.904 12.916 -0.879 1.00 91.06 191 ARG A O 1
ATOM 1498 N N . TYR A 1 192 ? -1.646 13.544 1.276 1.00 89.31 192 TYR A N 1
ATOM 1499 C CA . TYR A 1 192 ? -2.682 12.704 1.861 1.00 89.31 192 TYR A CA 1
ATOM 1500 C C . TYR A 1 192 ? -3.703 13.636 2.486 1.00 89.31 192 TYR A C 1
ATOM 1502 O O . TYR A 1 192 ? -3.385 14.335 3.446 1.00 89.31 192 TYR A O 1
ATOM 1510 N N . GLU A 1 193 ? -4.913 13.627 1.952 1.00 86.94 193 GLU A N 1
ATOM 1511 C CA . GLU A 1 193 ? -6.031 14.378 2.500 1.00 86.94 193 GLU A CA 1
ATOM 1512 C C . GLU A 1 193 ? -6.924 13.390 3.249 1.00 86.94 193 GLU A C 1
ATOM 1514 O O . GLU A 1 193 ? -7.496 12.495 2.621 1.00 86.94 193 GLU A O 1
ATOM 1519 N N . PRO A 1 194 ? -6.986 13.450 4.590 1.00 85.50 194 PRO A N 1
ATOM 1520 C CA . PRO A 1 194 ? -7.880 12.576 5.331 1.00 85.50 194 PRO A CA 1
ATOM 1521 C C . PRO A 1 194 ? -9.331 12.869 4.946 1.00 85.50 194 PRO A C 1
ATOM 1523 O O . PRO A 1 194 ? -9.694 14.008 4.643 1.00 85.50 194 PRO A O 1
ATOM 1526 N N . GLU A 1 195 ? -10.175 11.840 4.984 1.00 90.62 195 GLU A N 1
ATOM 1527 C CA . GLU A 1 195 ? -11.618 12.061 4.931 1.00 90.62 195 GLU A CA 1
ATOM 1528 C C . GLU A 1 195 ? -12.071 12.982 6.076 1.00 90.62 195 GLU A C 1
ATOM 1530 O O . GLU A 1 195 ? -11.482 12.990 7.157 1.00 90.62 195 GLU A O 1
ATOM 1535 N N . ARG A 1 196 ? -13.130 13.762 5.851 1.00 93.19 196 ARG A N 1
ATOM 1536 C CA . ARG A 1 196 ? -13.693 14.627 6.892 1.00 93.19 196 ARG A CA 1
ATOM 1537 C C . ARG A 1 196 ? -14.660 13.839 7.763 1.00 93.19 196 ARG A C 1
ATOM 1539 O O . ARG A 1 196 ? -15.566 13.184 7.250 1.00 93.19 196 ARG A O 1
ATOM 1546 N N . LEU A 1 197 ? -14.471 13.936 9.073 1.00 94.62 197 LEU A N 1
ATOM 1547 C CA . LEU A 1 197 ? -15.292 13.292 10.100 1.00 94.62 197 LEU A CA 1
ATOM 1548 C C . LEU A 1 197 ? -15.769 14.314 11.144 1.00 94.62 197 LEU A C 1
ATOM 1550 O O . LEU A 1 197 ? -16.016 13.957 12.294 1.00 94.62 197 LEU A O 1
ATOM 1554 N N . GLU A 1 198 ? -15.888 15.583 10.742 1.00 94.56 198 GLU A N 1
ATOM 1555 C CA . GLU A 1 198 ? -16.362 16.691 11.577 1.00 94.56 198 GLU A CA 1
ATOM 1556 C C . GLU A 1 198 ? -17.644 16.303 12.334 1.00 94.56 198 GLU A C 1
ATOM 1558 O O . GLU A 1 198 ? -18.602 15.788 11.752 1.00 94.56 198 GLU A O 1
ATOM 1563 N N . GLY A 1 199 ? -17.639 16.491 13.656 1.00 90.19 199 GLY A N 1
ATOM 1564 C CA . GLY A 1 199 ? -18.781 16.169 14.520 1.00 90.19 199 GLY A CA 1
ATOM 1565 C C . GLY A 1 199 ? -19.041 14.671 14.731 1.00 90.19 199 GLY A C 1
ATOM 1566 O O . GLY A 1 199 ? -20.020 14.311 15.381 1.00 90.19 199 GLY A O 1
ATOM 1567 N N . THR A 1 200 ? -18.186 13.782 14.218 1.00 96.06 200 THR A N 1
ATOM 1568 C CA . THR A 1 200 ? -18.285 12.340 14.476 1.00 96.06 200 THR A CA 1
ATOM 1569 C C . THR A 1 200 ? -17.482 11.979 15.718 1.00 96.06 200 THR A C 1
ATOM 1571 O O . THR A 1 200 ? -16.274 12.207 15.769 1.00 96.06 200 THR A O 1
ATOM 1574 N N . ARG A 1 201 ? -18.131 11.350 16.700 1.00 98.06 201 ARG A N 1
ATOM 1575 C CA . ARG A 1 201 ? -17.451 10.771 17.860 1.00 98.06 201 ARG A CA 1
ATOM 1576 C C . ARG A 1 201 ? -16.856 9.415 17.506 1.00 98.06 201 ARG A C 1
ATOM 1578 O O . ARG A 1 201 ? -17.560 8.552 16.979 1.00 98.06 201 ARG A O 1
ATOM 1585 N N . VAL A 1 202 ? -15.570 9.211 17.774 1.00 98.25 202 VAL A N 1
ATOM 1586 C CA . VAL A 1 202 ? -14.827 8.029 17.311 1.00 98.25 202 VAL A CA 1
ATOM 1587 C C . VAL A 1 202 ? -14.013 7.379 18.422 1.00 98.25 202 VAL A C 1
ATOM 1589 O O . VAL A 1 202 ? -13.484 8.047 19.309 1.00 98.25 202 VAL A O 1
ATOM 1592 N N . LEU A 1 203 ? -13.895 6.056 18.340 1.00 98.50 203 LEU A N 1
ATOM 1593 C CA . LEU A 1 203 ? -12.895 5.275 19.057 1.00 98.50 203 LEU A CA 1
ATOM 1594 C C . LEU A 1 203 ? -11.859 4.845 18.025 1.00 98.50 203 LEU A C 1
ATOM 1596 O O . LEU A 1 203 ? -12.149 4.026 17.151 1.00 98.50 203 LEU A O 1
ATOM 1600 N N . GLY A 1 204 ? -10.662 5.416 18.106 1.00 98.12 204 GLY A N 1
ATOM 1601 C CA . GLY A 1 204 ? -9.557 5.065 17.222 1.00 98.12 204 GLY A CA 1
ATOM 1602 C C . GLY A 1 204 ? -8.779 3.859 17.740 1.00 98.12 204 GLY A C 1
ATOM 1603 O O . GLY A 1 204 ? -8.598 3.699 18.943 1.00 98.12 204 GLY A O 1
ATOM 1604 N N . PHE A 1 205 ? -8.265 3.014 16.854 1.00 98.50 205 PHE A N 1
ATOM 1605 C CA . PHE A 1 205 ? -7.267 2.020 17.239 1.00 98.50 205 PHE A CA 1
ATOM 1606 C C . PHE A 1 205 ? -6.310 1.680 16.103 1.00 98.50 205 PHE A C 1
ATOM 1608 O O . PHE A 1 205 ? -6.694 1.713 14.934 1.00 98.50 205 PHE A O 1
ATOM 1615 N N . SER A 1 206 ? -5.067 1.323 16.423 1.00 97.88 206 SER A N 1
ATOM 1616 C CA . SER A 1 206 ? -4.099 0.890 15.407 1.00 97.88 206 SER A CA 1
ATOM 1617 C C . SER A 1 206 ? -2.975 0.018 15.960 1.00 97.88 206 SER A C 1
ATOM 1619 O O . SER A 1 206 ? -2.618 0.112 17.133 1.00 97.88 206 SER A O 1
ATOM 1621 N N . GLY A 1 207 ? -2.423 -0.819 15.083 1.00 95.50 207 GLY A N 1
ATOM 1622 C CA . GLY A 1 207 ? -1.263 -1.686 15.282 1.00 95.50 207 GLY A CA 1
ATOM 1623 C C . GLY A 1 207 ? -0.151 -1.323 14.299 1.00 95.50 207 GLY A C 1
ATOM 1624 O O . GLY A 1 207 ? 0.322 -2.161 13.522 1.00 95.50 207 GLY A O 1
ATOM 1625 N N . LEU A 1 208 ? 0.214 -0.038 14.280 1.00 90.50 208 LEU A N 1
ATOM 1626 C CA . LEU A 1 208 ? 1.226 0.545 13.405 1.00 90.50 208 LEU A CA 1
ATOM 1627 C C . LEU A 1 208 ? 2.508 0.843 14.184 1.00 90.50 208 LEU A C 1
ATOM 1629 O O . LEU A 1 208 ? 2.473 1.203 15.358 1.00 90.50 208 LEU A O 1
ATOM 1633 N N . GLY A 1 209 ? 3.647 0.833 13.490 1.00 86.06 209 GLY A N 1
ATOM 1634 C CA . GLY A 1 209 ? 4.929 1.258 14.065 1.00 86.06 209 GLY A CA 1
ATOM 1635 C C . GLY A 1 209 ? 4.966 2.709 14.573 1.00 86.06 209 GLY A C 1
ATOM 1636 O O . GLY A 1 209 ? 5.885 3.063 15.303 1.00 86.06 209 GLY A O 1
ATOM 1637 N N . ASP A 1 210 ? 3.984 3.540 14.205 1.00 86.19 210 ASP A N 1
ATOM 1638 C CA . ASP A 1 210 ? 3.785 4.897 14.729 1.00 86.19 210 ASP A CA 1
ATOM 1639 C C . ASP A 1 210 ? 2.283 5.173 14.944 1.00 86.19 210 ASP A C 1
ATOM 1641 O O . ASP A 1 210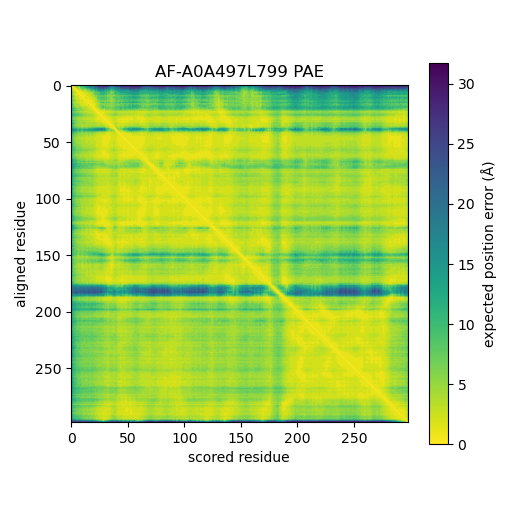 ? 1.610 5.808 14.128 1.00 86.19 210 ASP A O 1
ATOM 1645 N N . ASN A 1 211 ? 1.743 4.634 16.041 1.00 92.88 211 ASN A N 1
ATOM 1646 C CA . ASN A 1 211 ? 0.342 4.822 16.437 1.00 92.88 211 ASN A CA 1
ATOM 1647 C C . ASN A 1 211 ? 0.014 6.289 16.768 1.00 92.88 211 ASN A C 1
ATOM 1649 O O . ASN A 1 211 ? -1.101 6.741 16.511 1.00 92.88 211 ASN A O 1
ATOM 1653 N N . ALA A 1 212 ? 0.984 7.054 17.284 1.00 91.31 212 ALA A N 1
ATOM 1654 C CA . ALA A 1 212 ? 0.796 8.467 17.606 1.00 91.31 212 ALA A CA 1
ATOM 1655 C C . ALA A 1 212 ? 0.519 9.298 16.342 1.00 91.31 212 ALA A C 1
ATOM 1657 O O . ALA A 1 212 ? -0.415 10.099 16.319 1.00 91.31 212 ALA A O 1
ATOM 1658 N N . SER A 1 213 ? 1.261 9.053 15.256 1.00 88.06 213 SER A N 1
ATOM 1659 C CA . SER A 1 213 ? 1.002 9.700 13.965 1.00 88.06 213 SER A CA 1
ATOM 1660 C C . SER A 1 213 ? -0.374 9.341 13.388 1.00 88.06 213 SER A C 1
ATOM 1662 O O . SER A 1 213 ? -1.000 10.188 12.745 1.00 88.06 213 SER A O 1
ATOM 1664 N N . PHE A 1 214 ? -0.865 8.117 13.612 1.00 92.31 214 PHE A N 1
ATOM 1665 C CA . PHE A 1 214 ? -2.215 7.733 13.192 1.00 92.31 214 PHE A CA 1
ATOM 1666 C C . PHE A 1 214 ? -3.298 8.437 14.012 1.00 92.31 214 PHE A C 1
ATOM 1668 O O . PHE A 1 214 ? -4.230 8.977 13.421 1.00 92.31 214 PHE A O 1
ATOM 1675 N N . ARG A 1 215 ? -3.144 8.518 15.341 1.00 95.19 215 ARG A N 1
ATOM 1676 C CA . ARG A 1 215 ? -4.046 9.299 16.199 1.00 95.19 215 ARG A CA 1
ATOM 1677 C C . ARG A 1 215 ? -4.132 10.758 15.747 1.00 95.19 215 ARG A C 1
ATOM 1679 O O . ARG A 1 215 ? -5.233 11.249 15.534 1.00 95.19 215 ARG A O 1
ATOM 1686 N N . ALA A 1 216 ? -2.992 11.405 15.506 1.00 91.56 216 ALA A N 1
ATOM 1687 C CA . ALA A 1 216 ? -2.962 12.783 15.013 1.00 91.56 216 ALA A CA 1
ATOM 1688 C C . ALA A 1 216 ? -3.665 12.934 13.650 1.00 91.56 216 ALA A C 1
ATOM 1690 O O . ALA A 1 216 ? -4.337 13.929 13.397 1.00 91.56 216 ALA A O 1
ATOM 1691 N N . SER A 1 217 ? -3.555 11.927 12.774 1.00 91.44 217 SER A N 1
ATOM 1692 C CA . SER A 1 217 ? -4.274 11.914 11.492 1.00 91.44 217 SER A CA 1
ATOM 1693 C C . SER A 1 217 ? -5.787 11.783 11.680 1.00 91.44 217 SER A C 1
ATOM 1695 O O . SER A 1 217 ? -6.539 12.380 10.919 1.00 91.44 217 SER A O 1
ATOM 1697 N N . LEU A 1 218 ? -6.232 11.015 12.678 1.00 94.12 218 LEU A N 1
ATOM 1698 C CA . LEU A 1 218 ? -7.644 10.887 13.027 1.00 94.12 218 LEU A CA 1
ATOM 1699 C C . LEU A 1 218 ? -8.191 12.195 13.615 1.00 94.12 218 LEU A C 1
ATOM 1701 O O . LEU A 1 218 ? -9.261 12.629 13.216 1.00 94.12 218 LEU A O 1
ATOM 1705 N N . GLU A 1 219 ? -7.450 12.863 14.496 1.00 93.31 219 GLU A N 1
ATOM 1706 C CA . GLU A 1 219 ? -7.827 14.175 15.048 1.00 93.31 219 GLU A CA 1
ATOM 1707 C C . GLU A 1 219 ? -7.913 15.247 13.942 1.00 93.31 219 GLU A C 1
ATOM 1709 O O . GLU A 1 219 ? -8.860 16.031 13.902 1.00 93.31 219 GLU A O 1
ATOM 1714 N N . ALA A 1 220 ? -6.997 15.217 12.967 1.00 91.12 220 ALA A N 1
ATOM 1715 C CA . ALA A 1 220 ? -6.997 16.127 11.817 1.00 91.12 220 ALA A CA 1
ATOM 1716 C C . ALA A 1 220 ? -8.223 15.988 10.888 1.00 91.12 220 ALA A C 1
ATOM 1718 O O . ALA A 1 220 ? -8.446 16.853 10.044 1.00 91.12 220 ALA A O 1
ATOM 1719 N N . THR A 1 221 ? -9.029 14.931 11.035 1.00 93.44 221 THR A N 1
ATOM 1720 C CA . THR A 1 221 ? -10.293 14.760 10.289 1.00 93.44 221 THR A CA 1
ATOM 1721 C C . THR A 1 221 ? -11.430 15.639 10.823 1.00 93.44 221 THR A C 1
ATOM 1723 O O . THR A 1 221 ? -12.482 15.720 10.186 1.00 93.44 221 THR A O 1
ATOM 1726 N N . GLY A 1 222 ? -11.250 16.253 12.001 1.00 94.25 222 GLY A N 1
ATOM 1727 C CA . GLY A 1 222 ? -12.299 16.960 12.740 1.00 94.25 222 GLY A CA 1
ATOM 1728 C C . GLY A 1 222 ? -13.164 16.061 13.636 1.00 94.25 222 GLY A C 1
ATOM 1729 O O . GLY A 1 222 ? -14.149 16.539 14.197 1.00 94.25 222 GLY A O 1
ATOM 1730 N N . ALA A 1 223 ? -12.827 14.774 13.770 1.00 96.38 223 ALA A N 1
ATOM 1731 C CA . ALA A 1 22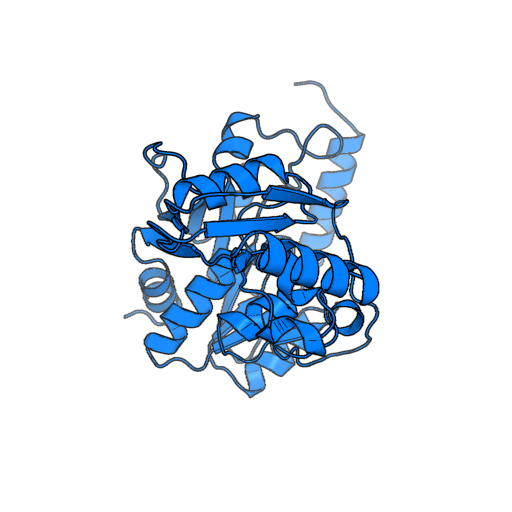3 ? -13.523 13.851 14.665 1.00 96.38 223 ALA A CA 1
ATOM 1732 C C . ALA A 1 223 ? -13.283 14.169 16.152 1.00 96.38 223 ALA A C 1
ATOM 1734 O O . ALA A 1 223 ? -12.181 14.542 16.557 1.00 96.38 223 ALA A O 1
ATOM 1735 N N . GLU A 1 224 ? -14.288 13.907 16.990 1.00 97.38 224 GLU A N 1
ATOM 1736 C CA . GLU A 1 224 ? -14.124 13.858 18.445 1.00 97.38 224 GLU A CA 1
ATOM 1737 C C . GLU A 1 224 ? -13.567 12.481 18.834 1.00 97.38 224 GLU A C 1
ATOM 1739 O O . GLU A 1 224 ? -14.299 11.489 18.907 1.00 97.38 224 GLU A O 1
ATOM 1744 N N . VAL A 1 225 ? -12.256 12.396 19.069 1.00 97.50 225 VAL A N 1
ATOM 1745 C CA . VAL A 1 225 ? -11.603 11.149 19.494 1.00 97.50 225 VAL A CA 1
ATOM 1746 C C . VAL A 1 225 ? -11.874 10.906 20.979 1.00 97.50 225 VAL A C 1
ATOM 1748 O O . VAL A 1 225 ? -11.176 11.432 21.842 1.00 97.50 225 VAL A O 1
ATOM 1751 N N . ALA A 1 226 ? -12.892 10.095 21.273 1.00 97.62 226 ALA A N 1
ATOM 1752 C CA . ALA A 1 226 ? -13.309 9.773 22.638 1.00 97.62 226 ALA A CA 1
ATOM 1753 C C . ALA A 1 226 ? -12.330 8.825 23.348 1.00 97.62 226 ALA A C 1
ATOM 1755 O O . ALA A 1 226 ? -12.158 8.907 24.559 1.00 97.62 226 ALA A O 1
ATOM 1756 N N . GLU A 1 227 ? -11.702 7.921 22.595 1.00 97.94 227 GLU A N 1
ATOM 1757 C CA . GLU A 1 227 ? -10.697 6.979 23.091 1.00 97.94 227 GLU A CA 1
ATOM 1758 C C . GLU A 1 227 ? -9.763 6.551 21.949 1.00 97.94 227 GLU A C 1
ATOM 1760 O O . GLU A 1 227 ? -10.164 6.537 20.778 1.00 97.94 227 GLU A O 1
ATOM 1765 N N . PHE A 1 228 ? -8.523 6.180 22.282 1.00 98.31 228 PHE A N 1
ATOM 1766 C CA . PHE A 1 228 ? -7.566 5.636 21.327 1.00 98.31 228 PHE A CA 1
ATOM 1767 C C . PHE A 1 228 ? -6.795 4.422 21.871 1.00 98.31 228 PHE A C 1
ATOM 1769 O O . PHE A 1 228 ? -5.965 4.541 22.772 1.00 98.31 228 PHE A O 1
ATOM 1776 N N . MET A 1 229 ? -6.987 3.253 21.256 1.00 97.94 229 MET A N 1
ATOM 1777 C CA . MET A 1 229 ? -6.339 2.000 21.662 1.00 97.94 229 MET A CA 1
ATOM 1778 C C . MET A 1 229 ? -5.112 1.683 20.795 1.00 97.94 229 MET A C 1
ATOM 1780 O O . MET A 1 229 ? -5.206 1.533 19.577 1.00 97.94 229 MET A O 1
ATOM 1784 N N . SER A 1 230 ? -3.947 1.534 21.428 1.00 97.75 230 SER A N 1
ATOM 1785 C CA . SER A 1 230 ? -2.692 1.202 20.738 1.00 97.75 230 SER A CA 1
ATOM 1786 C C . SER A 1 230 ? -2.359 -0.284 20.841 1.00 97.75 230 SER A C 1
ATOM 1788 O O . SER A 1 230 ? -2.356 -0.849 21.931 1.00 97.75 230 SER A O 1
ATOM 1790 N N . PHE A 1 231 ? -2.008 -0.887 19.709 1.00 97.44 231 PHE A N 1
ATOM 1791 C CA . PHE A 1 231 ? -1.561 -2.274 19.589 1.00 97.44 231 PHE A CA 1
ATOM 1792 C C . PHE A 1 231 ? -0.120 -2.332 19.051 1.00 9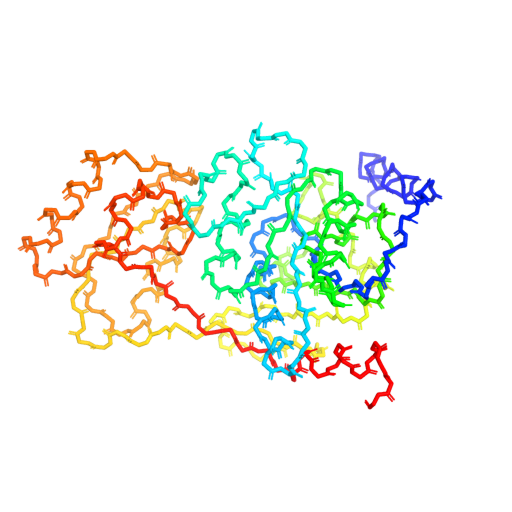7.44 231 PHE A C 1
ATOM 1794 O O . PHE A 1 231 ? 0.357 -1.347 18.472 1.00 97.44 231 PHE A O 1
ATOM 1801 N N . PRO A 1 232 ? 0.596 -3.459 19.229 1.00 95.44 232 PRO A N 1
ATOM 1802 C CA . PRO A 1 232 ? 1.920 -3.656 18.641 1.00 95.44 232 PRO A CA 1
ATOM 1803 C C . PRO A 1 232 ? 1.926 -3.504 17.111 1.00 95.44 232 PRO A C 1
ATOM 1805 O O . PRO A 1 232 ? 0.920 -3.746 16.445 1.00 95.44 232 PRO A O 1
ATOM 1808 N N . ASP A 1 233 ? 3.073 -3.137 16.533 1.00 91.94 233 ASP A N 1
ATOM 1809 C CA . ASP A 1 233 ? 3.205 -3.088 15.073 1.00 91.94 233 ASP A CA 1
ATOM 1810 C C . ASP A 1 233 ? 2.964 -4.478 14.470 1.00 91.94 233 ASP A C 1
ATOM 1812 O O . ASP A 1 233 ? 3.401 -5.493 15.016 1.00 91.94 233 ASP A O 1
ATOM 1816 N N . HIS A 1 234 ? 2.279 -4.524 13.330 1.00 88.12 234 HIS A N 1
ATOM 1817 C CA . HIS A 1 234 ? 1.883 -5.775 12.677 1.00 88.12 234 HIS A CA 1
ATOM 1818 C C . HIS A 1 234 ? 0.888 -6.654 13.468 1.00 88.12 234 HIS A C 1
ATOM 1820 O O . HIS A 1 234 ? 0.804 -7.857 13.206 1.00 88.12 234 HIS A O 1
ATOM 1826 N N . HIS A 1 235 ? 0.101 -6.079 14.389 1.00 93.69 235 HIS A N 1
ATOM 1827 C CA . HIS A 1 235 ? -0.882 -6.830 15.185 1.00 93.69 235 HIS A CA 1
ATOM 1828 C C . HIS A 1 235 ? -1.966 -7.500 14.326 1.00 93.69 235 HIS A C 1
ATOM 1830 O O . HIS A 1 235 ? -2.611 -6.859 13.494 1.00 93.69 235 HIS A O 1
ATOM 1836 N N . PHE A 1 236 ? -2.188 -8.796 14.554 1.00 94.06 236 PHE A N 1
ATOM 1837 C CA . PHE A 1 236 ? -3.337 -9.537 14.030 1.00 94.06 236 PHE A CA 1
ATOM 1838 C C . PHE A 1 236 ? -4.390 -9.639 15.129 1.00 94.06 236 PHE A C 1
ATOM 1840 O O . PHE A 1 236 ? -4.168 -10.312 16.132 1.00 94.06 236 PHE A O 1
ATOM 1847 N N . TYR A 1 237 ? -5.525 -8.979 14.920 1.00 96.00 237 TYR A N 1
ATOM 1848 C CA . TYR A 1 237 ? -6.563 -8.831 15.934 1.00 96.00 237 TYR A CA 1
ATOM 1849 C C . TYR A 1 237 ? -7.313 -10.142 16.166 1.00 96.00 237 TYR A C 1
ATOM 1851 O O . TYR A 1 237 ? -7.845 -10.746 15.229 1.00 96.00 237 TYR A O 1
ATOM 1859 N N . LEU A 1 238 ? -7.394 -10.559 17.427 1.00 96.44 238 LEU A N 1
ATOM 1860 C CA . LEU A 1 238 ? -8.232 -11.670 17.853 1.00 96.44 238 LEU A CA 1
ATOM 1861 C C . LEU A 1 238 ? -9.697 -11.239 17.893 1.00 96.44 238 LEU A C 1
ATOM 1863 O O . LEU A 1 238 ? -10.022 -10.084 18.161 1.00 96.44 238 LEU A O 1
ATOM 1867 N N . GLU A 1 239 ? -10.604 -12.190 17.700 1.00 96.69 239 GLU A N 1
ATOM 1868 C CA . GLU A 1 239 ? -12.041 -11.905 17.707 1.00 96.69 239 GLU A CA 1
ATOM 1869 C C . GLU A 1 239 ? -12.504 -11.282 19.029 1.00 96.69 239 GLU A C 1
ATOM 1871 O O . GLU A 1 239 ? -13.170 -10.252 19.018 1.00 96.69 239 GLU A O 1
ATOM 1876 N N . ALA A 1 240 ? -12.047 -11.827 20.159 1.00 97.50 240 ALA A N 1
ATOM 1877 C CA . ALA A 1 240 ? -12.348 -11.294 21.485 1.00 97.50 240 ALA A CA 1
ATOM 1878 C C . ALA A 1 240 ? -11.800 -9.870 21.709 1.00 97.50 240 ALA A C 1
ATOM 1880 O O . ALA A 1 240 ? -12.357 -9.114 22.502 1.00 97.50 240 ALA A O 1
ATOM 1881 N N . GLU A 1 241 ? -10.708 -9.482 21.039 1.00 97.75 241 GLU A N 1
ATOM 1882 C CA . GLU A 1 241 ? -10.200 -8.105 21.100 1.00 97.75 241 GLU A CA 1
ATOM 1883 C C . GLU A 1 241 ? -11.115 -7.161 20.321 1.00 97.75 241 GLU A C 1
ATOM 1885 O O . GLU A 1 241 ? -11.478 -6.100 20.826 1.00 97.75 241 GLU A O 1
ATOM 1890 N N . VAL A 1 242 ? -11.538 -7.562 19.118 1.00 97.94 242 VAL A N 1
ATOM 1891 C CA . VAL A 1 242 ? -12.445 -6.751 18.298 1.00 97.94 242 VAL A CA 1
ATOM 1892 C C . VAL A 1 242 ? -13.816 -6.623 18.960 1.00 97.94 242 VAL A C 1
ATOM 1894 O O . VAL A 1 242 ? -14.372 -5.531 18.992 1.00 97.94 242 VAL A O 1
ATOM 1897 N N . GLU A 1 243 ? -14.337 -7.687 19.568 1.00 98.12 243 GLU A N 1
ATOM 1898 C CA . GLU A 1 243 ? -15.586 -7.644 20.340 1.00 98.12 243 GLU A CA 1
ATOM 1899 C C . GLU A 1 243 ? -15.508 -6.639 21.500 1.00 98.12 243 GLU A C 1
ATOM 1901 O O . GLU A 1 243 ? -16.437 -5.850 21.693 1.00 98.12 243 GLU A O 1
ATOM 1906 N N . LYS A 1 244 ? -14.374 -6.583 22.215 1.00 98.00 244 LYS A N 1
ATOM 1907 C CA . LYS A 1 244 ? -14.132 -5.571 23.257 1.00 98.00 244 LYS A CA 1
ATOM 1908 C C . LYS A 1 244 ? -14.117 -4.156 22.684 1.00 98.00 244 LYS A C 1
ATOM 1910 O O . LYS A 1 244 ? -14.817 -3.297 23.216 1.00 98.00 244 LYS A O 1
ATOM 1915 N N . ILE A 1 245 ? -13.397 -3.925 21.583 1.00 98.19 245 ILE A N 1
ATOM 1916 C CA . ILE A 1 245 ? -13.366 -2.623 20.891 1.00 98.19 245 ILE A CA 1
ATOM 1917 C C . ILE A 1 245 ? -14.788 -2.183 20.526 1.00 98.19 245 ILE A C 1
ATOM 1919 O O . ILE A 1 245 ? -15.183 -1.059 20.824 1.00 98.19 245 ILE A O 1
ATOM 1923 N N . LEU A 1 246 ? -15.581 -3.077 19.929 1.00 98.38 246 LEU A N 1
ATOM 1924 C CA . LEU A 1 246 ? -16.959 -2.787 19.530 1.00 98.38 246 LEU A CA 1
ATOM 1925 C C . LEU A 1 246 ? -17.865 -2.499 20.734 1.00 98.38 246 LEU A C 1
ATOM 1927 O O . LEU A 1 246 ? -18.695 -1.592 20.666 1.00 98.38 246 LEU A O 1
ATOM 1931 N N . SER A 1 247 ? -17.709 -3.234 21.840 1.00 98.19 247 SER A N 1
ATOM 1932 C CA . SER A 1 247 ? -18.466 -2.961 23.069 1.00 98.19 247 SER A CA 1
ATOM 1933 C C . SER A 1 247 ? -18.121 -1.600 23.679 1.00 98.19 247 SER A C 1
ATOM 1935 O O . SER A 1 247 ? -19.031 -0.876 24.080 1.00 98.19 247 SER A O 1
ATOM 1937 N N . TRP A 1 248 ? -16.839 -1.215 23.675 1.00 98.06 248 TRP A N 1
ATOM 1938 C CA . TRP A 1 248 ? -16.372 0.059 24.224 1.00 98.06 248 TRP A CA 1
ATOM 1939 C C . TRP A 1 248 ? -16.796 1.236 23.344 1.00 98.06 248 TRP A C 1
ATOM 1941 O O . TRP A 1 248 ? -17.305 2.244 23.830 1.00 98.06 248 TRP A O 1
ATOM 1951 N N . ALA A 1 249 ? -16.683 1.073 22.023 1.00 98.25 249 ALA A N 1
ATOM 1952 C CA . ALA A 1 249 ? -17.190 2.038 21.057 1.00 98.25 249 ALA A CA 1
ATOM 1953 C C . ALA A 1 249 ? -18.691 2.288 21.281 1.00 98.25 249 ALA A C 1
ATOM 1955 O O . ALA A 1 249 ? -19.125 3.435 21.374 1.00 98.25 249 ALA A O 1
ATOM 1956 N N . ARG A 1 250 ? -19.477 1.220 21.485 1.00 98.19 250 ARG A N 1
ATOM 1957 C CA . ARG A 1 250 ? -20.913 1.325 21.778 1.00 98.19 250 ARG A CA 1
ATOM 1958 C C . ARG A 1 250 ? -21.196 2.063 23.087 1.00 98.19 250 ARG A C 1
ATOM 1960 O O . ARG A 1 250 ? -22.076 2.918 23.089 1.00 98.19 250 ARG A O 1
ATOM 1967 N N . SER A 1 251 ? -20.475 1.777 24.175 1.00 98.25 251 SER A N 1
ATOM 1968 C CA . SER A 1 251 ? -20.687 2.473 25.456 1.00 98.25 251 SER A CA 1
ATOM 1969 C C . SER A 1 251 ? -20.348 3.963 25.398 1.00 98.25 251 SER A C 1
ATOM 1971 O O . SER A 1 251 ? -20.920 4.746 26.147 1.00 98.25 251 SER A O 1
ATOM 1973 N N . LEU A 1 252 ? -19.448 4.364 24.497 1.00 97.62 252 LEU A N 1
ATOM 1974 C CA . LEU A 1 252 ? -19.082 5.764 24.273 1.00 97.62 252 LEU A CA 1
ATOM 1975 C C . LEU A 1 252 ? -19.991 6.477 23.254 1.00 97.62 252 LEU A C 1
ATOM 1977 O O . LEU A 1 252 ? -19.856 7.686 23.062 1.00 97.62 252 LEU A O 1
ATOM 1981 N N . GLY A 1 253 ? -20.892 5.751 22.579 1.00 97.69 253 GLY A N 1
ATOM 1982 C CA . GLY A 1 253 ? -21.629 6.274 21.424 1.00 97.69 253 GLY A CA 1
ATOM 1983 C C . GLY A 1 253 ? -20.701 6.658 20.266 1.00 97.69 253 GLY A C 1
ATOM 1984 O O . GLY A 1 253 ? -20.971 7.616 19.548 1.00 97.69 253 GLY A O 1
ATOM 1985 N N . ALA A 1 254 ? -19.579 5.952 20.124 1.00 98.19 254 ALA A N 1
ATOM 1986 C CA . ALA A 1 254 ? -18.504 6.268 19.198 1.00 98.19 254 ALA A CA 1
ATOM 1987 C C . ALA A 1 254 ? -18.430 5.265 18.037 1.00 98.19 254 ALA A C 1
ATOM 1989 O O . ALA A 1 254 ? -18.713 4.076 18.190 1.00 98.19 254 ALA A O 1
ATOM 1990 N N . VAL A 1 255 ? -17.994 5.734 16.868 1.00 98.06 255 VAL A N 1
ATOM 1991 C CA . VAL A 1 255 ? -17.710 4.885 15.705 1.00 98.06 255 VAL A CA 1
ATOM 1992 C C . VAL A 1 255 ? -16.302 4.285 15.840 1.00 98.06 255 VAL A C 1
ATOM 1994 O O . VAL A 1 255 ? -15.343 5.042 16.005 1.00 98.06 255 VAL A O 1
ATOM 1997 N N . PRO A 1 256 ? -16.129 2.953 15.752 1.00 98.38 256 PRO A N 1
ATOM 1998 C CA . PRO A 1 256 ? -14.809 2.332 15.777 1.00 98.38 256 PRO A CA 1
ATOM 1999 C C . PRO A 1 256 ? -14.073 2.582 14.453 1.00 98.38 256 PRO A C 1
ATOM 2001 O O . PRO A 1 256 ? -14.544 2.181 13.381 1.00 98.38 256 PRO A O 1
ATOM 2004 N N . ILE A 1 257 ? -12.906 3.224 14.533 1.00 98.06 257 ILE A N 1
ATOM 2005 C CA . ILE A 1 257 ? -12.067 3.573 13.383 1.00 98.06 257 ILE A CA 1
ATOM 2006 C C . ILE A 1 257 ? -10.661 2.994 13.533 1.00 98.06 257 ILE A C 1
ATOM 2008 O O . ILE A 1 257 ? -10.045 3.082 14.591 1.00 98.06 257 ILE A O 1
ATOM 2012 N N . THR A 1 258 ? -10.122 2.435 12.449 1.00 97.75 258 THR A N 1
ATOM 2013 C CA . THR A 1 258 ? -8.744 1.923 12.413 1.00 97.75 258 THR A CA 1
ATOM 2014 C C . THR A 1 258 ? -8.015 2.277 11.124 1.00 97.75 258 THR A C 1
ATOM 2016 O O . THR A 1 258 ? -8.603 2.826 10.196 1.00 97.75 258 THR A O 1
ATOM 2019 N N . SER A 1 259 ? -6.715 1.998 11.046 1.00 94.75 259 SER A N 1
ATOM 2020 C CA . SER A 1 259 ? -5.948 2.221 9.824 1.00 94.75 259 SER A CA 1
ATOM 2021 C C . SER A 1 259 ? -6.376 1.242 8.725 1.00 94.75 259 SER A C 1
ATOM 2023 O O . SER A 1 259 ? -6.789 0.116 8.997 1.00 94.75 259 SER A O 1
ATOM 2025 N N . THR A 1 260 ? -6.222 1.609 7.452 1.00 93.25 260 THR A N 1
ATOM 2026 C CA . THR A 1 260 ? -6.499 0.678 6.339 1.00 93.25 260 THR A CA 1
ATOM 2027 C C . THR A 1 260 ? -5.642 -0.594 6.392 1.00 93.25 260 THR A C 1
ATOM 2029 O O . THR A 1 260 ? -6.076 -1.654 5.943 1.00 93.25 260 THR A O 1
ATOM 2032 N N . LYS A 1 261 ? -4.437 -0.519 6.975 1.00 91.00 261 LYS A N 1
ATOM 2033 C CA . LYS A 1 261 ? -3.556 -1.679 7.180 1.00 91.00 261 LYS A CA 1
ATOM 2034 C C . LYS A 1 261 ? -4.043 -2.606 8.287 1.00 91.00 261 LYS A C 1
ATOM 2036 O O . LYS A 1 261 ? -3.932 -3.817 8.149 1.00 91.00 261 LYS A O 1
ATOM 2041 N N . ASP A 1 262 ? -4.569 -2.056 9.370 1.00 94.88 262 ASP A N 1
ATOM 2042 C CA . ASP A 1 262 ? -5.105 -2.862 10.466 1.00 94.88 262 ASP A CA 1
ATOM 2043 C C . ASP A 1 262 ? -6.467 -3.445 10.097 1.00 94.88 262 ASP A C 1
ATOM 2045 O O . ASP A 1 262 ? -6.746 -4.601 10.404 1.00 94.88 262 ASP A O 1
ATOM 2049 N N . TRP A 1 263 ? -7.264 -2.715 9.311 1.00 95.69 263 TRP A N 1
ATOM 2050 C CA . TRP A 1 263 ? -8.542 -3.195 8.793 1.00 95.69 263 TRP A CA 1
ATOM 2051 C C . TRP A 1 263 ? -8.408 -4.506 8.003 1.00 95.69 263 TRP A C 1
ATOM 2053 O O . TRP A 1 263 ? -9.213 -5.420 8.187 1.00 95.69 263 TRP A O 1
ATOM 2063 N N . VAL A 1 264 ? -7.358 -4.664 7.181 1.00 93.88 264 VAL A N 1
ATOM 2064 C CA . VAL A 1 264 ? -7.125 -5.937 6.467 1.00 93.88 264 VAL A CA 1
ATOM 2065 C C . VAL A 1 264 ? -6.718 -7.083 7.401 1.00 93.88 264 VAL A C 1
ATOM 2067 O O . VAL A 1 264 ? -6.894 -8.245 7.038 1.00 93.88 264 VAL A O 1
ATOM 2070 N N . ARG A 1 265 ? -6.227 -6.788 8.609 1.00 94.38 265 ARG A N 1
ATOM 2071 C CA . ARG A 1 265 ? -5.855 -7.781 9.631 1.00 94.38 265 ARG A CA 1
ATOM 2072 C C . ARG A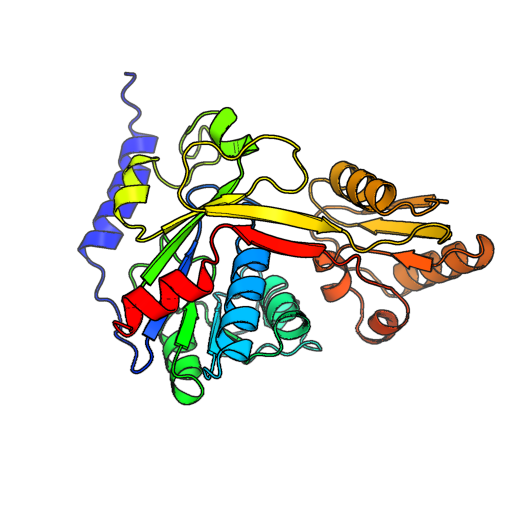 1 265 ? -6.987 -8.111 10.600 1.00 94.38 265 ARG A C 1
ATOM 2074 O O . ARG A 1 265 ? -6.837 -9.043 11.388 1.00 94.38 265 ARG A O 1
ATOM 2081 N N . LEU A 1 266 ? -8.108 -7.393 10.535 1.00 95.25 266 LEU A N 1
ATOM 2082 C CA . LEU A 1 266 ? -9.312 -7.761 11.272 1.00 95.25 266 LEU A CA 1
ATOM 2083 C C . LEU A 1 266 ? -9.866 -9.096 10.753 1.00 95.25 266 LEU A C 1
ATOM 2085 O O . LEU A 1 266 ? -9.847 -9.331 9.532 1.00 95.25 266 LEU A O 1
ATOM 2089 N N . PRO A 1 267 ? -10.431 -9.940 11.637 1.00 93.00 267 PRO A N 1
ATOM 2090 C CA . PRO A 1 267 ? -11.178 -11.110 11.204 1.00 93.00 267 PRO A CA 1
ATOM 2091 C C . PRO A 1 267 ? -12.308 -10.680 10.248 1.00 93.00 267 PRO A C 1
ATOM 2093 O O . PRO A 1 267 ? -13.011 -9.707 10.546 1.00 93.00 267 PRO A O 1
ATOM 2096 N N . PRO A 1 268 ? -12.516 -11.375 9.110 1.00 90.12 268 PRO A N 1
ATOM 2097 C CA . PRO A 1 268 ? -13.419 -10.917 8.050 1.00 90.12 268 PRO A CA 1
ATOM 2098 C C . PRO A 1 268 ? -14.827 -10.537 8.524 1.00 90.12 268 PRO A C 1
ATOM 2100 O O . PRO A 1 268 ? -15.375 -9.544 8.051 1.00 90.12 268 PRO A O 1
ATOM 2103 N N . ARG A 1 269 ? -15.378 -11.261 9.510 1.00 92.06 269 ARG A N 1
ATOM 2104 C CA . ARG A 1 269 ? -16.718 -11.011 10.068 1.00 92.06 269 ARG A CA 1
ATOM 2105 C C . ARG A 1 269 ? -16.887 -9.641 10.734 1.00 92.06 269 ARG A C 1
ATOM 2107 O O . ARG A 1 269 ? -18.001 -9.136 10.788 1.00 92.06 269 ARG A O 1
ATOM 2114 N N . PHE A 1 270 ? -15.803 -9.016 11.194 1.00 94.69 270 PHE A N 1
ATOM 2115 C CA . PHE A 1 270 ? -15.852 -7.707 11.853 1.00 94.69 270 PHE A CA 1
ATOM 2116 C C . PHE A 1 270 ? -15.544 -6.531 10.926 1.00 94.69 270 PHE A C 1
ATOM 2118 O O . PHE A 1 270 ? -15.765 -5.383 11.303 1.00 94.69 270 PHE A O 1
ATOM 2125 N N . ARG A 1 271 ? -15.058 -6.776 9.704 1.00 92.50 271 ARG A N 1
ATOM 2126 C CA . ARG A 1 271 ? -14.628 -5.706 8.788 1.00 92.50 271 ARG A CA 1
ATOM 2127 C C . ARG A 1 271 ? -15.754 -4.751 8.385 1.00 92.50 271 ARG A C 1
ATOM 2129 O O . ARG A 1 271 ? -15.483 -3.586 8.122 1.00 92.50 271 ARG A O 1
ATOM 2136 N N . ALA A 1 272 ? -16.999 -5.226 8.360 1.00 93.88 272 ALA A N 1
ATOM 2137 C CA . ALA A 1 272 ? -18.176 -4.391 8.113 1.00 93.88 272 ALA A CA 1
ATOM 2138 C C . ALA A 1 272 ? -18.587 -3.542 9.333 1.00 93.88 272 ALA A C 1
ATOM 2140 O O . ALA A 1 272 ? -19.331 -2.579 9.184 1.00 93.88 272 ALA A O 1
ATOM 2141 N N . LEU A 1 273 ? -18.111 -3.898 10.531 1.00 96.69 273 LEU A N 1
ATOM 2142 C CA . LEU A 1 273 ? -18.438 -3.234 11.797 1.00 96.69 273 LEU A CA 1
ATOM 2143 C C . LEU A 1 273 ? -17.386 -2.201 12.218 1.00 96.69 273 LEU A C 1
ATOM 2145 O O . LEU A 1 273 ? -17.623 -1.443 13.153 1.00 96.69 273 LEU A O 1
ATOM 2149 N N . VAL A 1 274 ? -16.232 -2.172 11.547 1.00 97.25 274 VAL A N 1
ATOM 2150 C CA . VAL A 1 274 ? -15.141 -1.227 11.801 1.00 97.25 274 VAL A CA 1
ATOM 2151 C C . VAL A 1 274 ? -14.861 -0.427 10.538 1.00 97.25 274 VAL A C 1
ATOM 2153 O O . VAL A 1 274 ? -14.615 -0.997 9.473 1.00 97.25 274 VAL A O 1
ATOM 2156 N N . ARG A 1 275 ? -14.837 0.902 10.659 1.00 95.94 275 ARG A N 1
ATOM 2157 C CA . ARG A 1 275 ? -14.546 1.795 9.535 1.00 95.94 275 ARG A CA 1
ATOM 2158 C C . ARG A 1 275 ? -13.028 2.002 9.400 1.00 95.94 275 ARG A C 1
ATOM 2160 O O . ARG A 1 275 ? -12.391 2.439 10.356 1.00 95.94 275 ARG A O 1
ATOM 2167 N N . PRO A 1 276 ? -12.408 1.719 8.244 1.00 95.44 276 PRO A N 1
ATOM 2168 C CA . PRO A 1 276 ? -11.033 2.137 8.009 1.00 95.44 276 PRO A CA 1
ATOM 2169 C C . PRO A 1 276 ? -10.985 3.647 7.747 1.00 95.44 276 PRO A C 1
ATOM 2171 O O . PRO A 1 276 ? -11.774 4.136 6.940 1.00 95.44 276 PRO A O 1
ATOM 2174 N N . LEU A 1 277 ? -10.044 4.361 8.370 1.00 94.69 277 LEU A N 1
ATOM 2175 C CA . LEU A 1 277 ? -9.765 5.762 8.055 1.00 94.69 277 LEU A CA 1
ATOM 2176 C C . LEU A 1 277 ? -9.142 5.850 6.662 1.00 94.69 277 LEU A C 1
ATOM 2178 O O . LEU A 1 277 ? -8.050 5.314 6.428 1.00 94.69 277 LEU A O 1
ATOM 2182 N N . ARG A 1 278 ? -9.827 6.524 5.739 1.00 91.75 278 ARG A N 1
ATOM 2183 C CA . ARG A 1 278 ? -9.365 6.681 4.357 1.00 91.75 278 ARG A CA 1
ATOM 2184 C C . ARG A 1 278 ? -8.692 8.030 4.132 1.00 91.75 278 ARG A C 1
ATOM 2186 O O . ARG A 1 278 ? -9.005 9.028 4.772 1.00 91.75 278 ARG A O 1
ATOM 2193 N N . PHE A 1 279 ? -7.771 8.027 3.173 1.00 89.38 279 PHE A N 1
ATOM 2194 C CA . PHE A 1 279 ? -7.083 9.217 2.693 1.00 89.38 279 PHE A CA 1
ATOM 2195 C C . PHE A 1 279 ? -7.275 9.312 1.185 1.00 89.38 279 PHE A C 1
ATOM 2197 O O . PHE A 1 279 ? -7.024 8.339 0.464 1.00 89.38 279 PHE A O 1
ATOM 2204 N N . GLU A 1 280 ? -7.684 10.480 0.711 1.00 89.94 280 GLU A N 1
ATOM 2205 C CA . GLU A 1 280 ? -7.560 10.835 -0.690 1.00 89.94 280 GLU A CA 1
ATOM 2206 C C . GLU A 1 280 ? -6.089 11.144 -0.984 1.00 89.94 280 GLU A C 1
ATOM 2208 O O . GLU A 1 280 ? -5.420 11.886 -0.262 1.00 89.94 280 GLU A O 1
ATOM 2213 N N . ILE A 1 281 ? -5.554 10.507 -2.023 1.00 92.75 281 ILE A N 1
ATOM 2214 C CA . ILE A 1 281 ? -4.174 10.715 -2.449 1.00 92.75 281 ILE A CA 1
ATOM 2215 C C . ILE A 1 281 ? -4.192 11.684 -3.616 1.00 92.75 281 ILE A C 1
ATOM 2217 O O . ILE A 1 281 ? -4.702 11.349 -4.686 1.00 92.75 281 ILE A O 1
ATOM 2221 N N . ARG A 1 282 ? -3.586 12.854 -3.422 1.00 92.06 282 ARG A N 1
ATOM 2222 C CA . ARG A 1 282 ? -3.353 13.819 -4.496 1.00 92.06 282 ARG A CA 1
ATOM 2223 C C . ARG A 1 282 ? -1.902 13.763 -4.925 1.00 92.06 282 ARG A C 1
ATOM 2225 O O . ARG A 1 282 ? -1.006 13.742 -4.082 1.00 92.06 282 ARG A O 1
ATOM 2232 N N . VAL A 1 283 ? -1.683 13.723 -6.234 1.00 93.44 283 VAL A N 1
ATOM 2233 C CA . VAL A 1 283 ? -0.355 13.835 -6.838 1.00 93.44 283 VAL A CA 1
ATOM 2234 C C . VAL A 1 283 ? -0.402 14.960 -7.853 1.00 93.44 283 VAL A C 1
ATOM 2236 O O . VAL A 1 283 ? -1.217 14.913 -8.775 1.00 93.44 283 VAL A O 1
ATOM 2239 N N . GLU A 1 284 ? 0.454 15.955 -7.657 1.00 91.00 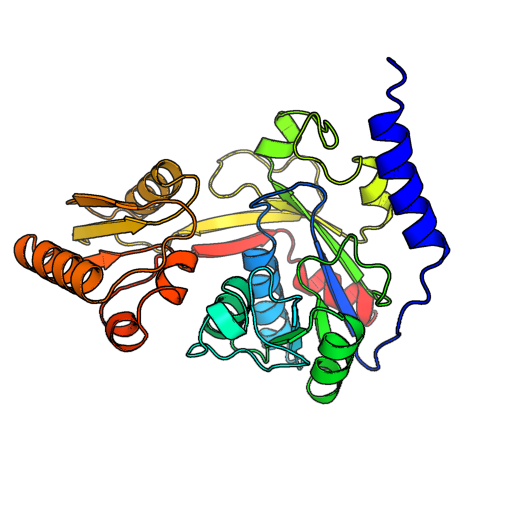284 GLU A N 1
ATOM 2240 C CA . GLU A 1 284 ? 0.531 17.146 -8.495 1.00 91.00 284 GLU A CA 1
ATOM 2241 C C . GLU A 1 284 ? 1.963 17.346 -9.001 1.00 91.00 284 GLU A C 1
ATOM 2243 O O . GLU A 1 284 ? 2.898 17.310 -8.193 1.00 91.00 284 GLU A O 1
ATOM 2248 N N . PRO A 1 285 ? 2.159 17.557 -10.315 1.00 91.75 285 PRO A N 1
ATOM 2249 C CA . PRO A 1 285 ? 1.188 17.432 -11.416 1.00 91.75 285 PRO A CA 1
ATOM 2250 C C . PRO A 1 285 ? 0.612 16.005 -11.572 1.00 91.75 285 PRO A C 1
ATOM 2252 O O . PRO A 1 285 ? 1.073 15.071 -10.918 1.00 91.75 285 PRO A O 1
ATOM 2255 N N . ASP A 1 286 ? -0.401 15.805 -12.431 1.00 93.50 286 ASP A N 1
ATOM 2256 C CA . ASP A 1 286 ? -1.047 14.486 -12.596 1.00 93.50 286 ASP A CA 1
ATOM 2257 C C . ASP A 1 286 ? -0.061 13.444 -13.162 1.00 93.50 286 ASP A C 1
ATOM 2259 O O . ASP A 1 286 ? 0.220 13.378 -14.361 1.00 93.50 286 ASP A O 1
ATOM 2263 N N . LEU A 1 287 ? 0.444 12.580 -12.282 1.00 95.38 287 LEU A N 1
ATOM 2264 C CA . LEU A 1 287 ? 1.423 11.552 -12.628 1.00 95.38 287 LEU A CA 1
ATOM 2265 C C . LEU A 1 287 ? 0.866 10.489 -13.583 1.00 95.38 287 LEU A C 1
ATOM 2267 O O . LEU A 1 287 ? 1.621 9.900 -14.359 1.00 95.38 287 LEU A O 1
ATOM 2271 N N . SER A 1 288 ? -0.441 10.219 -13.543 1.00 95.88 288 SER A N 1
ATOM 2272 C CA . SER A 1 288 ? -1.052 9.245 -14.453 1.00 95.88 288 SER A CA 1
ATOM 2273 C C . SER A 1 288 ? -1.048 9.751 -15.895 1.00 95.88 288 SER A C 1
ATOM 2275 O O . SER A 1 288 ? -0.833 8.961 -16.813 1.00 95.88 288 SER A O 1
ATOM 2277 N N . PHE A 1 289 ? -1.199 11.065 -16.091 1.00 94.44 289 PHE A N 1
ATOM 2278 C CA . PHE A 1 289 ? -1.047 11.697 -17.399 1.00 94.44 289 PHE A CA 1
ATOM 2279 C C . PHE A 1 289 ? 0.382 11.536 -17.933 1.00 94.44 289 PHE A C 1
ATOM 2281 O O . PHE A 1 289 ? 0.555 11.065 -19.056 1.00 94.44 289 PHE A O 1
ATOM 2288 N N . GLU A 1 290 ? 1.403 11.819 -17.113 1.00 94.19 290 GLU A N 1
ATOM 2289 C CA . GLU A 1 290 ? 2.807 11.632 -17.518 1.00 94.19 290 GLU A CA 1
ATOM 2290 C C . GLU A 1 290 ? 3.109 10.167 -17.877 1.00 94.19 290 GLU A C 1
ATOM 2292 O O . GLU A 1 290 ? 3.773 9.900 -18.879 1.00 94.19 290 GLU A O 1
ATOM 2297 N N . CYS A 1 291 ? 2.574 9.203 -17.116 1.00 95.25 291 CYS A N 1
ATOM 2298 C CA . CYS A 1 291 ? 2.722 7.780 -17.436 1.00 95.25 291 CYS A CA 1
ATOM 2299 C C . CYS A 1 291 ? 2.150 7.446 -18.821 1.00 95.25 291 CYS A C 1
ATOM 2301 O O . CYS A 1 291 ? 2.811 6.776 -19.613 1.00 95.25 291 CYS A O 1
ATOM 2303 N N . VAL A 1 292 ? 0.933 7.909 -19.124 1.00 95.44 292 VAL A N 1
ATOM 2304 C CA . VAL A 1 292 ? 0.274 7.642 -20.413 1.00 95.44 292 VAL A CA 1
ATOM 2305 C C . VAL A 1 292 ? 1.051 8.281 -21.560 1.00 95.44 292 VAL A C 1
ATOM 2307 O O . VAL A 1 292 ? 1.399 7.588 -22.517 1.00 95.44 292 VAL A O 1
ATOM 2310 N N . LYS A 1 293 ? 1.401 9.564 -21.429 1.00 93.94 293 LYS A N 1
ATOM 2311 C CA . LYS A 1 293 ? 2.197 10.303 -22.415 1.00 93.94 293 LYS A CA 1
ATOM 2312 C C . LYS A 1 293 ? 3.507 9.586 -22.740 1.00 93.94 293 LYS A C 1
ATOM 2314 O O . LYS A 1 293 ? 3.842 9.378 -23.901 1.00 93.94 293 LYS A O 1
ATOM 2319 N N . ARG A 1 294 ? 4.244 9.144 -21.719 1.00 93.62 294 ARG A N 1
ATOM 2320 C CA . ARG A 1 294 ? 5.546 8.478 -21.891 1.00 93.62 294 ARG A CA 1
ATOM 2321 C C . ARG A 1 294 ? 5.445 7.074 -22.474 1.00 93.62 294 ARG A C 1
ATOM 2323 O O . ARG A 1 294 ? 6.345 6.659 -23.199 1.00 93.62 294 ARG A O 1
ATOM 2330 N N . LEU A 1 295 ? 4.387 6.334 -22.150 1.00 94.50 295 LEU A N 1
ATOM 2331 C CA . LEU A 1 295 ? 4.220 4.949 -22.596 1.00 94.50 295 LEU A CA 1
ATOM 2332 C C . LEU A 1 295 ? 3.602 4.825 -23.990 1.00 94.50 295 LEU A C 1
ATOM 2334 O O . LEU A 1 295 ? 3.893 3.843 -24.679 1.00 94.50 295 LEU A O 1
ATOM 2338 N N . PHE A 1 296 ? 2.760 5.786 -24.380 1.00 92.56 296 PHE A N 1
ATOM 2339 C CA . PHE A 1 296 ? 1.946 5.714 -25.595 1.00 92.56 296 PHE A CA 1
ATOM 2340 C C . PHE A 1 296 ? 2.155 6.882 -26.570 1.00 92.56 296 PHE A C 1
ATOM 2342 O O . PHE A 1 296 ? 1.707 6.781 -27.704 1.00 92.56 296 PHE A O 1
ATOM 2349 N N . GLY A 1 297 ? 2.881 7.939 -26.186 1.00 79.69 297 GLY A N 1
ATOM 2350 C CA . GLY A 1 297 ? 3.310 9.002 -27.102 1.00 79.69 297 GLY A CA 1
ATOM 2351 C C . GLY A 1 297 ? 2.244 10.033 -27.484 1.00 79.69 297 GLY A C 1
ATOM 2352 O O . GLY A 1 297 ? 2.465 10.760 -28.449 1.00 79.69 297 GLY A O 1
ATOM 2353 N N . ASN A 1 298 ? 1.129 10.100 -26.748 1.00 55.72 298 ASN A N 1
ATOM 2354 C CA . ASN A 1 298 ? 0.081 11.115 -26.935 1.00 55.72 298 ASN A CA 1
ATOM 2355 C C . ASN A 1 298 ? 0.391 12.415 -26.188 1.00 55.72 298 ASN A C 1
ATOM 2357 O O . ASN A 1 298 ? 0.806 12.330 -25.006 1.00 55.72 298 ASN A O 1
#

Sequence (298 aa):
MVWDPLRAAYYGLFQLKRAWAKPYRAKAKVISVGNLVLGGSGKTPLVIYLAKRLKERGFRVAVASRGYGSRGRGTRLAKPDSDPRHVGDEPVLIAAEAGVPVFVDPRRPRAVAAAAELAELVILDDAHQNFSVKKDFSIVVLYWKHLREGAKLLPWGRWREPLSALRRADAVVVNLKADPVEPPDAPFGMRYEPERLEGTRVLGFSGLGDNASFRASLEATGAEVAEFMSFPDHHFYLEAEVEKILSWARSLGAVPITSTKDWVRLPPRFRALVRPLRFEIRVEPDLSFECVKRLFGN

Nearest PDB structures (foldseek):
  4itm-assembly1_A  TM=8.278E-01  e=5.480E-22  Aquifex aeolicus VF5
  6frk-assembly1_x  TM=3.920E-01  e=5.397E-04  Canis lupus familiaris
  5aup-assembly1_I  TM=3.951E-01  e=1.937E-02  Thermococcus kodakarensis KOD1
  2oze-assembly1_A-2  TM=4.539E-01  e=1.679E-01  Streptococcus pyogenes
  7ejw-assembly1_B  TM=3.167E-01  e=5.388E-02  Pseudomonas aeruginosa PAO1

pLDDT: mean 91.54, std 8.56, range [46.12, 98.69]